Protein AF-A0A1V0FYH6-F1 (afdb_monomer)

Nearest PDB structures (foldseek):
  7p59-assembly1_A  TM=7.234E-01  e=1.858E-07  Trypanosoma brucei brucei
  7p5a-assembly1_A  TM=7.349E-01  e=3.065E-07  Trypanosoma brucei brucei
  6elc-assembly1_A  TM=7.192E-01  e=2.704E-07  Trypanosoma brucei brucei
  7p5b-assembly1_A  TM=7.238E-01  e=3.936E-07  Trypanosoma brucei brucei
  8onh-assembly2_F  TM=7.196E-01  e=1.376E-06  Trypanosoma brucei brucei

Structure (mmCIF, N/CA/C/O backbone):
data_AF-A0A1V0FYH6-F1
#
_entry.id   AF-A0A1V0FYH6-F1
#
loop_
_atom_site.group_PDB
_atom_site.id
_atom_site.type_symbol
_atom_site.label_atom_id
_atom_site.label_alt_id
_atom_site.label_comp_id
_atom_site.label_asym_id
_atom_site.label_entity_id
_atom_site.label_seq_id
_atom_site.pdbx_PDB_ins_code
_atom_site.Cartn_x
_atom_site.Cartn_y
_atom_site.Cartn_z
_atom_site.occupan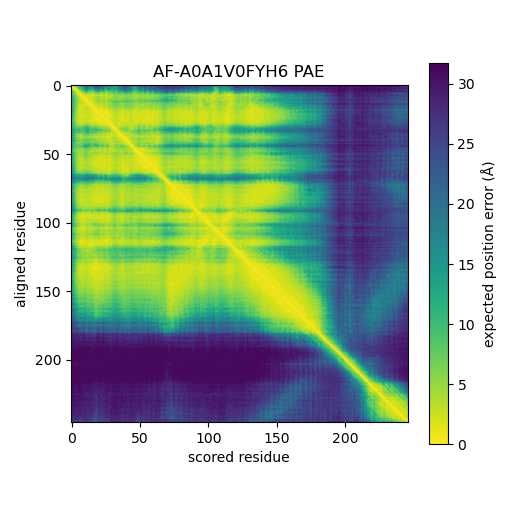cy
_atom_site.B_iso_or_equiv
_atom_site.auth_seq_id
_atom_site.auth_comp_id
_atom_site.auth_asym_id
_atom_site.auth_atom_id
_atom_site.pdbx_PDB_model_num
ATOM 1 N N . MET A 1 1 ? 25.609 11.801 -20.479 1.00 29.14 1 MET A N 1
ATOM 2 C CA . MET A 1 1 ? 25.513 10.525 -19.732 1.00 29.14 1 MET A CA 1
ATOM 3 C C . MET A 1 1 ? 24.061 10.330 -19.326 1.00 29.14 1 MET A C 1
ATOM 5 O O . MET A 1 1 ? 23.605 11.019 -18.421 1.00 29.14 1 MET A O 1
ATOM 9 N N . HIS A 1 2 ? 23.337 9.467 -20.036 1.00 33.12 2 HIS A N 1
ATOM 10 C CA . HIS A 1 2 ? 21.906 9.231 -19.835 1.00 33.12 2 HIS A CA 1
ATOM 11 C C . HIS A 1 2 ? 21.673 8.558 -18.478 1.00 33.12 2 HIS A C 1
ATOM 13 O O . HIS A 1 2 ? 22.169 7.458 -18.219 1.00 33.12 2 HIS A O 1
ATOM 19 N N . ARG A 1 3 ? 20.973 9.238 -17.565 1.00 45.38 3 ARG A N 1
ATOM 20 C CA . ARG A 1 3 ? 20.589 8.667 -16.269 1.00 45.38 3 ARG A CA 1
ATOM 21 C C . ARG A 1 3 ? 19.287 7.893 -16.441 1.00 45.38 3 ARG A C 1
ATOM 23 O O . ARG A 1 3 ? 18.246 8.307 -15.960 1.00 45.38 3 ARG A O 1
ATOM 30 N N . HIS A 1 4 ? 19.371 6.737 -17.093 1.00 52.59 4 HIS A N 1
ATOM 31 C CA . HIS A 1 4 ? 18.310 5.730 -17.046 1.00 52.59 4 HIS A CA 1
ATOM 32 C C . HIS A 1 4 ? 17.917 5.479 -15.587 1.00 52.59 4 HIS A C 1
ATOM 34 O O . HIS A 1 4 ? 18.807 5.401 -14.727 1.00 52.59 4 HIS A O 1
ATOM 40 N N . ARG A 1 5 ? 16.616 5.373 -15.283 1.00 67.00 5 ARG A N 1
ATOM 41 C CA . ARG A 1 5 ? 16.138 5.182 -13.904 1.00 67.00 5 ARG A CA 1
ATOM 42 C C . ARG A 1 5 ? 16.600 3.840 -13.354 1.00 67.00 5 ARG A C 1
ATOM 44 O O . ARG A 1 5 ? 15.919 2.819 -13.434 1.00 67.00 5 ARG A O 1
ATOM 51 N N . LYS A 1 6 ? 17.794 3.841 -12.763 1.00 68.69 6 LYS A N 1
ATOM 52 C CA . LYS A 1 6 ? 18.375 2.664 -12.126 1.00 68.69 6 LYS A CA 1
ATOM 53 C C . LYS A 1 6 ? 17.463 2.225 -10.984 1.00 68.69 6 LYS A C 1
ATOM 55 O O . LYS A 1 6 ? 17.295 2.944 -10.004 1.00 68.69 6 LYS A O 1
ATOM 60 N N . GLY A 1 7 ? 16.926 1.013 -11.097 1.00 78.94 7 GLY A N 1
ATOM 61 C CA . GLY A 1 7 ? 16.102 0.388 -10.061 1.00 78.94 7 GLY A CA 1
ATOM 62 C C . GLY A 1 7 ? 14.645 0.140 -10.442 1.00 78.94 7 GLY A C 1
ATOM 63 O O . GLY A 1 7 ? 13.952 -0.478 -9.642 1.00 78.94 7 GLY A O 1
ATOM 64 N N . CYS A 1 8 ? 14.192 0.543 -11.633 1.00 85.94 8 CYS A N 1
ATOM 65 C CA . CYS A 1 8 ? 12.875 0.161 -12.162 1.00 85.94 8 CYS A CA 1
ATOM 66 C C . CYS A 1 8 ? 12.821 -1.305 -12.652 1.00 85.94 8 CYS A C 1
ATOM 68 O O . CYS A 1 8 ? 11.738 -1.833 -12.874 1.00 85.94 8 CYS A O 1
ATOM 70 N N . GLY A 1 9 ? 13.969 -1.981 -12.759 1.00 85.25 9 GLY A N 1
ATOM 71 C CA . GLY A 1 9 ? 14.082 -3.377 -13.189 1.00 85.25 9 GLY A CA 1
ATOM 72 C C . GLY A 1 9 ? 14.478 -3.510 -14.663 1.00 85.25 9 GLY A C 1
ATOM 73 O O . GLY A 1 9 ? 14.118 -2.694 -15.510 1.00 85.25 9 GLY A O 1
ATOM 74 N N . ALA A 1 10 ? 15.269 -4.533 -14.960 1.00 83.75 10 ALA A N 1
ATOM 75 C CA . ALA A 1 10 ? 15.794 -4.856 -16.288 1.00 83.75 10 ALA A CA 1
ATOM 76 C C . ALA A 1 10 ? 15.956 -6.379 -16.391 1.00 83.75 10 ALA A C 1
ATOM 78 O O . ALA A 1 10 ? 15.955 -7.027 -15.347 1.00 83.75 10 ALA A O 1
ATOM 79 N N . PRO A 1 11 ? 16.098 -6.985 -17.582 1.00 80.25 11 PRO A N 1
ATOM 80 C CA . PRO A 1 11 ? 16.191 -8.439 -17.717 1.00 80.25 11 PRO A CA 1
ATOM 81 C C . PRO A 1 11 ? 17.166 -9.055 -16.707 1.00 80.25 11 PRO A C 1
ATOM 83 O O . PRO A 1 11 ? 18.286 -8.569 -16.542 1.00 80.25 11 PRO A O 1
ATOM 86 N N . ASN A 1 12 ? 16.724 -10.104 -16.008 1.00 81.38 12 ASN A N 1
ATOM 87 C CA . ASN A 1 12 ? 17.464 -10.784 -14.934 1.00 81.38 12 ASN A CA 1
ATOM 88 C C . ASN A 1 12 ? 17.763 -9.942 -13.674 1.00 81.38 12 ASN A C 1
ATOM 90 O O . ASN A 1 12 ? 18.499 -10.393 -12.801 1.00 81.38 12 ASN A O 1
ATOM 94 N N . THR A 1 13 ? 17.220 -8.728 -13.562 1.00 84.31 13 THR A N 1
ATOM 95 C CA . THR A 1 13 ? 17.428 -7.819 -12.429 1.00 84.31 13 THR A CA 1
ATOM 96 C C . THR A 1 13 ? 16.097 -7.261 -11.938 1.00 84.31 13 THR A C 1
ATOM 98 O O . THR A 1 13 ? 15.453 -6.455 -12.615 1.00 84.31 13 THR A O 1
ATOM 101 N N . ASP A 1 14 ? 15.719 -7.632 -10.719 1.00 84.56 14 ASP A N 1
ATOM 102 C CA . ASP A 1 14 ? 14.520 -7.108 -10.073 1.00 84.56 14 ASP A CA 1
ATOM 103 C C . ASP A 1 14 ? 14.570 -5.593 -9.875 1.00 84.56 14 ASP A C 1
ATOM 105 O O . ASP A 1 14 ? 15.615 -4.987 -9.601 1.00 84.56 14 ASP A O 1
ATOM 109 N N . ALA A 1 15 ? 13.396 -4.974 -9.934 1.00 87.56 15 ALA A N 1
ATOM 110 C CA . ALA A 1 15 ? 13.222 -3.626 -9.450 1.00 87.56 15 ALA A CA 1
ATOM 111 C C . ALA A 1 15 ? 13.565 -3.521 -7.959 1.00 87.56 15 ALA A C 1
ATOM 113 O O . ALA A 1 15 ? 13.222 -4.367 -7.134 1.00 87.56 15 ALA A O 1
ATOM 114 N N . LYS A 1 16 ? 14.125 -2.374 -7.575 1.00 87.12 16 LYS A N 1
ATOM 115 C CA . LYS A 1 16 ? 14.389 -2.004 -6.175 1.00 87.12 16 LYS A CA 1
ATOM 116 C C . LYS A 1 16 ? 13.125 -1.555 -5.426 1.00 87.12 16 LYS A C 1
ATOM 118 O O . LYS A 1 16 ? 13.212 -1.055 -4.302 1.00 87.12 16 LYS A O 1
ATOM 123 N N . ALA A 1 17 ? 11.955 -1.701 -6.046 1.00 89.69 17 ALA A N 1
ATOM 124 C CA . ALA A 1 17 ? 10.650 -1.344 -5.511 1.00 89.69 17 ALA A CA 1
ATOM 125 C C . ALA A 1 17 ? 10.206 -2.336 -4.420 1.00 89.69 17 ALA A C 1
ATOM 127 O O . ALA A 1 17 ? 9.317 -3.156 -4.629 1.00 89.69 17 ALA A O 1
ATOM 128 N N . ASN A 1 18 ? 10.830 -2.277 -3.243 1.00 91.00 18 ASN A N 1
ATOM 129 C CA . ASN A 1 18 ? 10.446 -3.082 -2.078 1.00 91.00 18 ASN A CA 1
ATOM 130 C C . ASN A 1 18 ? 9.529 -2.341 -1.088 1.00 91.00 18 ASN A C 1
ATOM 132 O O . ASN A 1 18 ? 9.041 -2.940 -0.142 1.00 91.00 18 ASN A O 1
ATOM 136 N N . LYS A 1 19 ? 9.284 -1.049 -1.309 1.00 92.06 19 LYS A N 1
ATOM 137 C CA . LYS A 1 19 ? 8.368 -0.206 -0.530 1.00 92.06 19 LYS A CA 1
ATOM 138 C C . LYS A 1 19 ? 7.398 0.472 -1.487 1.00 92.06 19 LYS A C 1
ATOM 140 O O . LYS A 1 19 ? 7.814 0.833 -2.592 1.00 92.06 19 LYS A O 1
ATOM 145 N N . ILE A 1 20 ? 6.160 0.718 -1.056 1.00 92.38 20 ILE A N 1
ATOM 146 C CA . ILE A 1 20 ? 5.154 1.373 -1.909 1.00 92.38 20 ILE A CA 1
ATOM 147 C C . ILE A 1 20 ? 5.618 2.764 -2.359 1.00 92.38 20 ILE A C 1
ATOM 149 O O . ILE A 1 20 ? 5.454 3.132 -3.517 1.00 92.38 20 ILE A O 1
ATOM 153 N N . ALA A 1 21 ? 6.335 3.494 -1.499 1.00 91.69 21 ALA A N 1
ATOM 154 C CA . ALA A 1 21 ? 6.887 4.792 -1.869 1.00 91.69 21 ALA A CA 1
ATOM 155 C C . ALA A 1 21 ? 7.917 4.688 -3.014 1.00 91.69 21 ALA A C 1
ATOM 157 O O . ALA A 1 21 ? 7.940 5.503 -3.932 1.00 91.69 21 ALA A O 1
ATOM 158 N N . LYS A 1 22 ? 8.754 3.644 -3.012 1.00 90.75 22 LYS A N 1
ATOM 159 C CA . LYS A 1 22 ? 9.697 3.411 -4.115 1.00 90.75 22 LYS A CA 1
ATOM 160 C C . LYS A 1 22 ? 8.962 3.024 -5.395 1.00 90.75 22 LYS A C 1
ATOM 162 O O . LYS A 1 22 ? 9.348 3.497 -6.454 1.00 90.75 22 LYS A O 1
ATOM 167 N N . LEU A 1 23 ? 7.907 2.210 -5.296 1.00 91.94 23 LEU A N 1
ATOM 168 C CA . LEU A 1 23 ? 7.050 1.863 -6.433 1.00 91.94 23 LEU A CA 1
ATOM 169 C C . LEU A 1 23 ? 6.478 3.125 -7.094 1.00 91.94 23 LEU A C 1
ATOM 171 O O . LEU A 1 23 ? 6.652 3.313 -8.294 1.00 91.94 23 LEU A O 1
ATOM 175 N N . ILE A 1 24 ? 5.886 4.020 -6.296 1.00 91.38 24 ILE A N 1
ATOM 176 C CA . ILE A 1 24 ? 5.333 5.294 -6.772 1.00 91.38 24 ILE A CA 1
ATOM 177 C C . ILE A 1 24 ? 6.427 6.143 -7.427 1.00 91.38 24 ILE A C 1
ATOM 179 O O . ILE A 1 24 ? 6.237 6.598 -8.546 1.00 91.38 24 ILE A O 1
ATOM 183 N N . LEU A 1 25 ? 7.595 6.323 -6.798 1.00 90.31 25 LEU A N 1
ATOM 184 C CA . LEU A 1 25 ? 8.686 7.109 -7.399 1.00 90.31 25 LEU A CA 1
ATOM 185 C C . LEU A 1 25 ? 9.140 6.551 -8.750 1.00 90.31 25 LEU A C 1
ATOM 187 O O . LEU A 1 25 ? 9.381 7.316 -9.680 1.00 90.31 25 LEU A O 1
ATOM 191 N N . LEU A 1 26 ? 9.272 5.231 -8.858 1.00 88.44 26 LEU A N 1
ATOM 192 C CA . LEU A 1 26 ? 9.764 4.586 -10.072 1.00 88.44 26 LEU A CA 1
ATOM 193 C C . LEU A 1 26 ? 8.764 4.716 -11.230 1.00 88.44 26 LEU A C 1
ATOM 195 O O . LEU A 1 26 ? 9.195 4.946 -12.360 1.00 88.44 26 LEU A O 1
ATOM 199 N N . LEU A 1 27 ? 7.461 4.671 -10.938 1.00 88.56 27 LEU A N 1
ATOM 200 C CA . LEU A 1 27 ? 6.393 4.888 -11.918 1.00 88.56 27 LEU A CA 1
ATOM 201 C C . LEU A 1 27 ? 6.170 6.369 -12.253 1.00 88.56 27 LEU A C 1
ATOM 203 O O . LEU A 1 27 ? 5.922 6.702 -13.407 1.00 88.56 27 LEU A O 1
ATOM 207 N N . CYS A 1 28 ? 6.261 7.252 -11.258 1.00 88.25 28 CYS A N 1
ATOM 208 C CA . CYS A 1 28 ? 5.722 8.610 -11.343 1.00 88.25 28 CYS A CA 1
ATOM 209 C C . CYS A 1 28 ? 6.749 9.726 -11.441 1.00 88.25 28 CYS A C 1
ATOM 211 O O . CYS A 1 28 ? 6.370 10.829 -11.827 1.00 88.25 28 CYS A O 1
ATOM 213 N N . ALA A 1 29 ? 8.017 9.510 -11.075 1.00 85.19 29 ALA A N 1
ATOM 214 C CA . ALA A 1 29 ? 9.032 10.524 -11.358 1.00 85.19 29 ALA A CA 1
ATOM 215 C C . ALA A 1 29 ? 9.068 10.802 -12.872 1.00 85.19 29 ALA A C 1
ATOM 217 O O . ALA A 1 29 ? 8.553 10.002 -13.652 1.00 85.19 29 ALA A O 1
ATOM 218 N N . TYR A 1 30 ? 9.654 11.917 -13.298 1.00 82.12 30 TYR A N 1
ATOM 219 C CA . TYR A 1 30 ? 9.995 12.171 -14.698 1.00 82.12 30 TYR A CA 1
ATOM 220 C C . TYR A 1 30 ? 11.109 13.209 -14.793 1.00 82.12 30 TYR A C 1
ATOM 222 O O . TYR A 1 30 ? 11.270 14.031 -13.895 1.00 82.12 30 TYR A O 1
ATOM 230 N N . ASP A 1 31 ? 11.883 13.134 -15.861 1.00 77.81 31 ASP A N 1
ATOM 231 C CA . ASP A 1 31 ? 12.970 14.037 -16.229 1.00 77.81 31 ASP A CA 1
ATOM 232 C C . ASP A 1 31 ? 12.778 14.515 -17.677 1.00 77.81 31 ASP A C 1
ATOM 234 O O . ASP A 1 31 ? 11.790 14.169 -18.322 1.00 77.81 31 ASP A O 1
ATOM 238 N N . SER A 1 32 ? 13.717 15.302 -18.201 1.00 72.50 32 SER A N 1
ATOM 239 C CA . SER A 1 32 ? 13.682 15.838 -19.566 1.00 72.50 32 SER A CA 1
ATOM 240 C C . SER A 1 32 ? 13.551 14.786 -20.675 1.00 72.50 32 SER A C 1
ATOM 242 O O . SER A 1 32 ? 13.245 15.143 -21.808 1.00 72.50 32 SER A O 1
ATOM 244 N N . GLU A 1 33 ? 13.821 13.511 -20.383 1.00 68.50 33 GLU A N 1
ATOM 245 C CA . GLU A 1 33 ? 13.774 12.404 -21.346 1.00 68.50 33 GLU A CA 1
ATOM 246 C C . GLU A 1 33 ? 12.557 11.479 -21.123 1.00 68.50 33 GLU A C 1
ATOM 248 O O . GLU A 1 33 ? 12.434 10.456 -21.798 1.00 68.50 33 GLU A O 1
ATOM 253 N N . SER A 1 34 ? 11.653 11.808 -20.189 1.00 72.00 34 SER A N 1
ATOM 254 C CA . SER A 1 34 ? 10.489 10.979 -19.846 1.00 72.00 34 SER A CA 1
ATOM 255 C C . SER A 1 34 ? 9.189 11.778 -19.688 1.00 72.00 34 SER A C 1
ATOM 257 O O . SER A 1 34 ? 9.194 12.979 -19.427 1.00 72.00 34 SER A O 1
ATOM 259 N N . GLN A 1 35 ? 8.041 11.113 -19.865 1.00 74.38 35 GLN A N 1
ATOM 260 C CA . GLN A 1 35 ? 6.727 11.763 -19.776 1.00 74.38 35 GLN A CA 1
ATOM 261 C C . GLN A 1 35 ? 6.163 11.790 -18.346 1.00 74.38 35 GLN A C 1
ATOM 263 O O . GLN A 1 35 ? 6.489 10.962 -17.491 1.00 74.38 35 GLN A O 1
ATOM 268 N N . ARG A 1 36 ? 5.252 12.742 -18.106 1.00 80.75 36 ARG A N 1
ATOM 269 C CA . ARG A 1 36 ? 4.479 12.889 -16.863 1.00 80.75 36 ARG A CA 1
ATOM 270 C C . ARG A 1 36 ? 3.308 11.905 -16.841 1.00 80.75 36 ARG A C 1
ATOM 272 O O . ARG A 1 36 ? 2.206 12.243 -17.259 1.00 80.75 36 ARG A O 1
ATOM 279 N N . PHE A 1 37 ? 3.549 10.680 -16.380 1.00 79.75 37 PHE A N 1
ATOM 280 C CA . PHE A 1 37 ? 2.522 9.628 -16.399 1.00 79.75 37 PHE A CA 1
ATOM 281 C C . PHE A 1 37 ? 1.522 9.688 -15.243 1.00 79.75 37 PHE A C 1
ATOM 283 O O . PHE A 1 37 ? 0.414 9.179 -15.392 1.00 79.75 37 PHE A O 1
ATOM 290 N N . CYS A 1 38 ? 1.900 10.252 -14.093 1.00 85.94 38 CYS A N 1
ATOM 291 C CA . CYS A 1 38 ? 1.046 10.199 -12.905 1.00 85.94 38 CYS A CA 1
ATOM 292 C C . CYS A 1 38 ? 0.233 11.471 -12.689 1.00 85.94 38 CYS A C 1
ATOM 294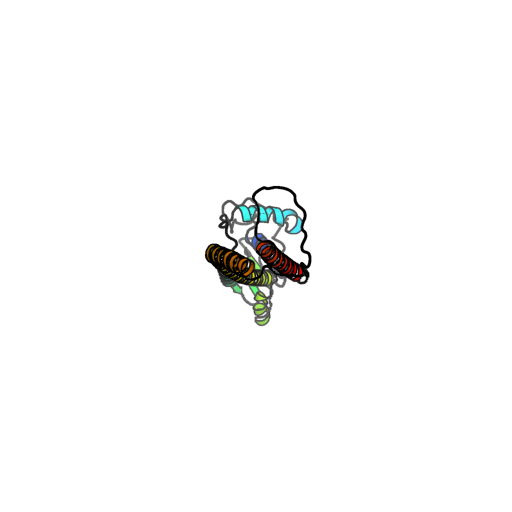 O O . CYS A 1 38 ? -0.902 11.369 -12.242 1.00 85.94 38 CYS A O 1
ATOM 296 N N . GLU A 1 39 ? 0.787 12.647 -12.996 1.00 87.50 39 GLU A N 1
ATOM 297 C CA . GLU A 1 39 ? 0.049 13.906 -12.923 1.00 87.50 39 GLU A CA 1
ATOM 298 C C . GLU A 1 39 ? 0.648 14.960 -13.876 1.00 87.50 39 GLU A C 1
ATOM 300 O O . GLU A 1 39 ? 1.853 15.210 -13.913 1.00 87.50 39 GLU A O 1
ATOM 305 N N . SER A 1 40 ? -0.205 15.619 -14.656 1.00 85.69 40 SER A N 1
ATOM 306 C CA . SER A 1 40 ? 0.195 16.597 -15.676 1.00 85.69 40 SER A CA 1
ATOM 307 C C . SER A 1 40 ? 0.972 17.806 -15.126 1.00 85.69 40 SER A C 1
ATOM 309 O O . SER A 1 40 ? 1.848 18.349 -15.804 1.00 85.69 40 SER A O 1
ATOM 311 N N . SER A 1 41 ? 0.690 18.204 -13.884 1.00 85.12 41 SER A N 1
ATOM 312 C CA . SER A 1 41 ? 1.287 19.343 -13.173 1.00 85.12 41 SER A CA 1
ATOM 313 C C . SER A 1 41 ? 2.589 19.018 -12.426 1.00 85.12 41 SER A C 1
ATOM 315 O O . SER A 1 41 ? 3.183 19.901 -11.804 1.00 85.12 41 SER A O 1
ATOM 317 N N . GLN A 1 42 ? 3.088 17.778 -12.514 1.00 84.88 42 GLN A N 1
ATOM 318 C CA . GLN A 1 42 ? 4.356 17.385 -11.894 1.00 84.88 42 GLN A CA 1
ATOM 319 C C . GLN A 1 42 ? 5.527 18.248 -12.391 1.00 84.88 42 GLN A C 1
ATOM 321 O O . GLN A 1 42 ? 5.633 18.572 -13.575 1.00 84.88 42 GLN A O 1
ATOM 326 N N . THR A 1 43 ? 6.478 18.547 -11.507 1.00 81.25 43 THR A N 1
ATOM 327 C CA . THR A 1 43 ? 7.722 19.255 -11.852 1.00 81.25 43 THR A CA 1
ATOM 328 C C . THR A 1 43 ? 8.860 18.291 -12.182 1.00 81.25 43 THR A C 1
ATOM 330 O O . THR A 1 43 ? 8.982 17.217 -11.585 1.00 81.25 43 THR A O 1
ATOM 333 N N . GLU A 1 44 ? 9.689 18.672 -13.156 1.00 77.50 44 GLU A N 1
ATOM 334 C CA . GLU A 1 44 ? 10.751 17.814 -13.680 1.00 77.50 44 GLU A CA 1
ATOM 335 C C . GLU A 1 44 ? 11.763 17.504 -12.581 1.00 77.50 44 GLU A C 1
ATOM 337 O O . GLU A 1 44 ? 12.166 18.370 -11.803 1.00 77.50 44 GLU A O 1
ATOM 342 N N . SER A 1 45 ? 12.147 16.237 -12.490 1.00 71.81 45 SER A N 1
ATOM 343 C CA . SER A 1 45 ? 12.867 15.695 -11.358 1.00 71.81 45 SER A CA 1
ATOM 344 C C . SER A 1 45 ? 13.805 14.568 -11.777 1.00 71.81 45 SER A C 1
ATOM 346 O O . SER A 1 45 ? 13.399 13.435 -12.015 1.00 71.81 45 SER A O 1
ATOM 348 N N . ASN A 1 46 ? 15.110 14.843 -11.737 1.00 77.81 46 ASN A N 1
ATOM 349 C CA . ASN A 1 46 ? 16.127 13.797 -11.827 1.00 77.81 46 ASN A CA 1
ATOM 350 C C . ASN A 1 46 ? 16.025 12.877 -10.590 1.00 77.81 46 ASN A C 1
ATOM 352 O O . ASN A 1 46 ? 16.512 13.236 -9.512 1.00 77.81 46 ASN A O 1
ATOM 356 N N . LEU A 1 47 ? 15.401 11.701 -10.721 1.00 80.38 47 LEU A N 1
ATOM 357 C CA . LEU A 1 47 ? 15.240 10.758 -9.610 1.00 80.38 47 LEU A CA 1
ATOM 358 C C . LEU A 1 47 ? 16.597 10.193 -9.166 1.00 80.38 47 LEU A C 1
ATOM 360 O O . LEU A 1 47 ? 17.264 9.458 -9.892 1.00 80.38 47 LEU A O 1
ATOM 364 N N . LYS A 1 48 ? 16.971 10.484 -7.920 1.00 83.19 48 LYS A N 1
ATOM 365 C CA . LYS A 1 48 ? 18.060 9.840 -7.182 1.00 83.19 48 LYS A CA 1
ATOM 366 C C . LYS A 1 48 ? 17.481 9.296 -5.886 1.00 83.19 48 LYS A C 1
ATOM 368 O O . LYS A 1 48 ? 17.362 10.029 -4.904 1.00 83.19 48 LYS A O 1
ATOM 373 N N . LEU A 1 49 ? 17.115 8.015 -5.898 1.00 79.81 49 LEU A N 1
ATOM 374 C CA . LEU A 1 49 ? 16.334 7.391 -4.828 1.00 79.81 49 LEU A CA 1
ATOM 375 C C . LEU A 1 49 ? 16.897 7.676 -3.425 1.00 79.81 49 LEU A C 1
ATOM 377 O O . LEU A 1 49 ? 16.135 8.035 -2.533 1.00 79.81 49 LEU A O 1
ATOM 381 N N . ASP A 1 50 ? 18.222 7.611 -3.278 1.00 81.38 50 ASP A N 1
ATOM 382 C CA . ASP A 1 50 ? 18.919 7.780 -1.998 1.00 81.38 50 ASP A CA 1
ATOM 383 C C . ASP A 1 50 ? 19.160 9.250 -1.605 1.00 81.38 50 ASP A C 1
ATOM 385 O O . ASP A 1 50 ? 19.445 9.539 -0.449 1.00 81.38 50 ASP A O 1
ATOM 389 N N . THR A 1 51 ? 19.065 10.197 -2.546 1.00 86.44 51 THR A N 1
ATOM 390 C CA . THR A 1 51 ? 19.418 11.612 -2.305 1.00 86.44 51 THR A CA 1
ATOM 391 C C . THR A 1 51 ? 18.201 12.529 -2.256 1.00 86.44 51 THR A C 1
ATOM 393 O O . THR A 1 51 ? 18.125 13.402 -1.399 1.00 86.44 51 THR A O 1
ATOM 396 N N . ASN A 1 52 ? 17.255 12.380 -3.188 1.00 87.00 52 ASN A N 1
ATOM 397 C CA . ASN A 1 52 ? 16.092 13.267 -3.299 1.00 87.00 52 ASN A CA 1
ATOM 398 C C . ASN A 1 52 ? 14.746 12.530 -3.310 1.00 87.00 52 ASN A C 1
ATOM 400 O O . ASN A 1 52 ? 13.713 13.190 -3.411 1.00 87.00 52 ASN A O 1
ATOM 404 N N . GLY A 1 53 ? 14.734 11.200 -3.152 1.00 86.25 53 GLY A N 1
ATOM 405 C CA . GLY A 1 53 ? 13.513 10.389 -3.189 1.00 86.25 53 GLY A CA 1
ATOM 406 C C . GLY A 1 53 ? 12.421 10.878 -2.232 1.00 86.25 53 GLY A C 1
ATOM 407 O O . GLY A 1 53 ? 11.274 11.000 -2.644 1.00 86.25 53 GLY A O 1
ATOM 408 N N . HIS A 1 54 ? 12.775 11.256 -0.998 1.00 89.75 54 HIS A N 1
ATOM 409 C CA . HIS A 1 54 ? 11.840 11.853 -0.032 1.00 89.75 54 HIS A CA 1
ATOM 410 C C . HIS A 1 54 ? 11.167 13.120 -0.579 1.00 89.75 54 HIS A C 1
ATOM 412 O O . HIS A 1 54 ? 9.949 13.250 -0.524 1.00 89.75 54 HIS A O 1
ATOM 418 N N . LYS A 1 55 ? 11.958 14.074 -1.094 1.00 89.31 55 LYS A N 1
ATOM 419 C CA . LYS A 1 55 ? 11.439 15.372 -1.553 1.00 89.31 55 LYS A CA 1
ATOM 420 C C . LYS A 1 55 ? 10.516 15.182 -2.753 1.00 89.31 55 LYS A C 1
ATOM 422 O O . LYS A 1 55 ? 9.465 15.806 -2.828 1.00 89.31 55 LYS A O 1
ATOM 427 N N . LEU A 1 56 ? 10.906 14.290 -3.661 1.00 88.75 56 LEU A N 1
ATOM 428 C CA . LEU A 1 56 ? 10.078 13.916 -4.799 1.00 88.75 56 LEU A CA 1
ATOM 429 C C . LEU A 1 56 ? 8.791 13.241 -4.348 1.00 88.75 56 LEU A C 1
ATOM 431 O O . LEU A 1 56 ? 7.729 13.607 -4.830 1.00 88.75 56 LEU A O 1
ATOM 435 N N . MET A 1 57 ? 8.864 12.327 -3.382 1.00 90.69 57 MET A N 1
ATOM 436 C CA . MET A 1 57 ? 7.679 11.680 -2.834 1.00 90.69 57 MET A CA 1
ATOM 437 C C . MET A 1 57 ? 6.723 12.699 -2.209 1.00 90.69 57 MET A C 1
ATOM 439 O O . MET A 1 57 ? 5.547 12.692 -2.539 1.00 90.69 57 MET A O 1
ATOM 443 N N . ALA A 1 58 ? 7.220 13.617 -1.377 1.00 90.94 58 ALA A N 1
ATOM 444 C CA . ALA A 1 58 ? 6.394 14.664 -0.777 1.00 90.94 58 ALA A CA 1
ATOM 445 C C . ALA A 1 58 ? 5.697 15.530 -1.841 1.00 90.94 58 ALA A C 1
ATOM 447 O O . ALA A 1 58 ? 4.497 15.769 -1.753 1.00 90.94 58 ALA A O 1
ATOM 448 N N . ASN A 1 59 ? 6.423 15.934 -2.889 1.00 88.88 59 ASN A N 1
ATOM 449 C CA . ASN A 1 59 ? 5.837 16.676 -4.006 1.00 88.88 59 ASN A CA 1
ATOM 450 C C . ASN A 1 59 ? 4.755 15.869 -4.731 1.00 88.88 59 ASN A C 1
ATOM 452 O O . ASN A 1 59 ? 3.715 16.423 -5.055 1.00 88.88 59 ASN A O 1
ATOM 456 N N . LEU A 1 60 ? 4.984 14.576 -4.976 1.00 89.31 60 LEU A N 1
ATOM 457 C CA . LEU A 1 60 ? 4.001 13.699 -5.615 1.00 89.31 60 LEU A CA 1
ATOM 458 C C . LEU A 1 60 ? 2.742 13.532 -4.764 1.00 89.31 60 LEU A C 1
ATOM 460 O O . LEU A 1 60 ? 1.641 13.610 -5.294 1.00 89.31 60 LEU A O 1
ATOM 464 N N . LEU A 1 61 ? 2.899 13.334 -3.455 1.00 89.38 61 LEU A N 1
ATOM 465 C CA . LEU A 1 61 ? 1.772 13.187 -2.536 1.00 89.38 61 LEU A CA 1
ATOM 466 C C . LEU A 1 61 ? 0.943 14.471 -2.435 1.00 89.38 61 LEU A C 1
ATOM 468 O O . LEU A 1 61 ? -0.275 14.386 -2.347 1.00 89.38 61 LEU A O 1
ATOM 472 N N . ASN A 1 62 ? 1.571 15.647 -2.528 1.00 89.12 62 ASN A N 1
ATOM 473 C CA . ASN A 1 62 ? 0.862 16.932 -2.563 1.00 89.12 62 ASN A CA 1
ATOM 474 C C . ASN A 1 62 ? 0.026 17.139 -3.836 1.00 89.12 62 ASN A C 1
ATOM 476 O O . ASN A 1 62 ? -0.823 18.025 -3.866 1.00 89.12 62 ASN A O 1
ATOM 480 N N . LEU A 1 63 ? 0.289 16.363 -4.889 1.00 90.19 63 LEU A N 1
ATOM 481 C CA . LEU A 1 63 ? -0.490 16.381 -6.125 1.00 90.19 63 LEU A CA 1
ATOM 482 C C . LEU A 1 63 ? -1.636 15.365 -6.106 1.00 90.19 63 LEU A C 1
ATOM 484 O O . LEU A 1 63 ? -2.518 15.419 -6.961 1.00 90.19 63 LEU A O 1
ATOM 488 N N . CYS A 1 64 ? -1.633 14.423 -5.159 1.00 87.69 64 CYS A N 1
ATOM 489 C CA . CYS A 1 64 ? -2.772 13.543 -4.970 1.00 87.69 64 CYS A CA 1
ATOM 490 C C . CYS A 1 64 ? -3.972 14.356 -4.462 1.00 87.69 64 CYS A C 1
ATOM 492 O O . CYS A 1 64 ? -3.785 15.297 -3.686 1.00 87.69 64 CYS A O 1
ATOM 494 N N . PRO A 1 65 ? -5.209 13.983 -4.842 1.00 84.88 65 PRO A N 1
ATOM 495 C CA . PRO A 1 65 ? -6.398 14.528 -4.205 1.00 84.88 65 PRO A CA 1
ATOM 496 C C . PRO A 1 65 ? -6.268 14.408 -2.690 1.00 84.88 65 PRO A C 1
ATOM 498 O O . PRO A 1 65 ? -5.851 13.360 -2.185 1.00 84.88 65 PRO A O 1
ATOM 501 N N . GLN A 1 66 ? -6.590 15.489 -1.983 1.00 79.69 66 GLN A N 1
ATOM 502 C CA . GLN A 1 66 ? -6.485 15.502 -0.535 1.00 79.69 66 GLN A CA 1
ATOM 503 C C . GLN A 1 66 ? -7.388 14.395 0.023 1.00 79.69 66 GLN A C 1
ATOM 505 O O . GLN A 1 66 ? -8.564 14.345 -0.348 1.00 79.69 66 GLN A O 1
ATOM 510 N N . PRO A 1 67 ? -6.849 13.480 0.847 1.00 71.69 67 PRO A N 1
ATOM 511 C CA . PRO A 1 67 ? -7.668 12.437 1.431 1.00 71.69 67 PRO A CA 1
ATOM 512 C C . PRO A 1 67 ? -8.736 13.077 2.315 1.00 71.69 67 PRO A C 1
ATOM 514 O O . PRO A 1 67 ? -8.512 14.139 2.910 1.00 71.69 67 PRO A O 1
ATOM 517 N N . ASP A 1 68 ? -9.881 12.408 2.424 1.00 72.69 68 ASP A N 1
ATOM 518 C CA . ASP A 1 68 ? -10.847 12.735 3.462 1.00 72.69 68 ASP A CA 1
ATOM 519 C C . ASP A 1 68 ? -10.152 12.695 4.833 1.00 72.69 68 ASP A C 1
ATOM 521 O O . ASP A 1 68 ? -9.194 11.952 5.052 1.00 72.69 68 ASP A O 1
ATOM 525 N N . ILE A 1 69 ? -10.616 13.524 5.770 1.00 66.75 69 ILE A N 1
ATOM 526 C CA . ILE A 1 69 ? -9.992 13.662 7.101 1.00 66.75 69 ILE A CA 1
ATOM 527 C C . ILE A 1 69 ? -10.064 12.336 7.892 1.00 66.75 69 ILE A C 1
ATOM 529 O O . ILE A 1 69 ? -9.332 12.137 8.861 1.00 66.75 69 ILE A O 1
ATOM 533 N N . SER A 1 70 ? -10.936 11.412 7.484 1.00 76.44 70 SER A N 1
ATOM 534 C CA . SER A 1 70 ? -11.054 10.081 8.068 1.00 76.44 70 SER A CA 1
ATOM 535 C C . SER A 1 70 ? -9.879 9.179 7.696 1.00 76.44 70 SER A C 1
ATOM 537 O O . SER A 1 70 ? -9.499 9.070 6.531 1.00 76.44 70 SER A O 1
ATOM 539 N N . SER A 1 71 ? -9.361 8.454 8.689 1.00 79.12 71 SER A N 1
ATOM 540 C CA . SER A 1 71 ? -8.465 7.321 8.453 1.00 79.12 71 SER A CA 1
ATOM 541 C C . SER A 1 71 ? -9.090 6.342 7.451 1.00 79.12 71 SER A C 1
ATOM 543 O O . SER A 1 71 ? -10.300 6.107 7.527 1.00 79.12 71 SER A O 1
ATOM 545 N N . PRO A 1 72 ? -8.293 5.746 6.546 1.00 85.06 72 PRO A N 1
ATOM 546 C CA . PRO A 1 72 ? -8.810 4.776 5.594 1.00 85.06 72 PRO A CA 1
ATOM 547 C C . PRO A 1 72 ? -9.365 3.562 6.337 1.00 85.06 72 PRO A C 1
ATOM 549 O O . PRO A 1 72 ? -8.738 3.049 7.263 1.00 85.06 72 PRO A O 1
ATOM 552 N N . THR A 1 73 ? -10.522 3.086 5.904 1.00 89.50 73 THR A N 1
ATOM 553 C CA . THR A 1 73 ? -11.128 1.857 6.413 1.00 89.50 73 THR A CA 1
ATOM 554 C C . THR A 1 73 ? -10.377 0.622 5.920 1.00 89.50 73 THR A C 1
ATOM 556 O O . THR A 1 73 ? -9.715 0.635 4.874 1.00 89.50 73 THR A O 1
ATOM 559 N N . THR A 1 74 ? -10.541 -0.498 6.622 1.00 92.00 74 THR A N 1
ATOM 560 C CA . THR A 1 74 ? -10.047 -1.816 6.188 1.00 92.00 74 THR A CA 1
ATOM 561 C C . THR A 1 74 ? -10.483 -2.131 4.754 1.00 92.00 74 THR A C 1
ATOM 563 O O . THR A 1 74 ? -9.678 -2.553 3.917 1.00 92.00 74 THR A O 1
ATOM 566 N N . ALA A 1 75 ? -11.756 -1.868 4.442 1.00 89.50 75 ALA A N 1
ATOM 567 C CA . ALA A 1 75 ? -12.343 -2.115 3.129 1.00 89.50 75 ALA A CA 1
ATOM 568 C C . ALA A 1 75 ? -11.683 -1.277 2.023 1.00 89.50 75 ALA A C 1
ATOM 570 O O . ALA A 1 75 ? -11.410 -1.792 0.935 1.00 89.50 75 ALA A O 1
ATOM 571 N N . GLU A 1 76 ? -11.377 -0.008 2.297 1.00 91.06 76 GLU A N 1
ATOM 572 C CA . GLU A 1 76 ? -10.694 0.868 1.345 1.00 91.06 76 GLU A CA 1
ATOM 573 C C . GLU A 1 76 ? -9.267 0.401 1.066 1.00 91.06 76 GLU A C 1
ATOM 575 O O . GLU A 1 76 ? -8.885 0.299 -0.103 1.00 91.06 76 GLU A O 1
ATOM 580 N N . ILE A 1 77 ? -8.495 0.051 2.103 1.00 91.62 77 ILE A N 1
ATOM 581 C CA . ILE A 1 77 ? -7.123 -0.452 1.932 1.00 91.62 77 ILE A CA 1
ATOM 582 C C . ILE A 1 77 ? -7.133 -1.721 1.069 1.00 91.62 77 ILE A C 1
ATOM 584 O O . ILE A 1 77 ? -6.376 -1.818 0.097 1.00 91.62 77 ILE A O 1
ATOM 588 N N . HIS 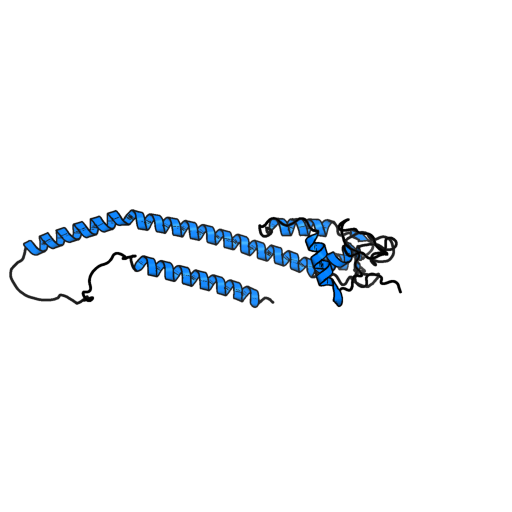A 1 78 ? -8.024 -2.673 1.368 1.00 92.00 78 HIS A N 1
ATOM 589 C CA . HIS A 1 78 ? -8.166 -3.898 0.579 1.00 92.00 78 HIS A CA 1
ATOM 590 C C . HIS A 1 78 ? -8.569 -3.619 -0.868 1.00 92.00 78 HIS A C 1
ATOM 592 O O . HIS A 1 78 ? -7.943 -4.147 -1.787 1.00 92.00 78 HIS A O 1
ATOM 598 N N . SER A 1 79 ? -9.578 -2.773 -1.082 1.00 92.69 79 SER A N 1
ATOM 599 C CA . SER A 1 79 ? -10.066 -2.424 -2.418 1.00 92.69 79 SER A CA 1
ATOM 600 C C . SER A 1 79 ? -8.965 -1.791 -3.274 1.00 92.69 79 SER A C 1
ATOM 602 O O . SER A 1 79 ? -8.728 -2.216 -4.407 1.00 92.69 79 SER A O 1
ATOM 604 N N . LYS A 1 80 ? -8.208 -0.837 -2.714 1.00 92.25 80 LYS A N 1
ATOM 605 C CA . LYS A 1 80 ? -7.087 -0.192 -3.414 1.00 92.25 80 LYS A CA 1
ATOM 606 C C . LYS A 1 80 ? -5.950 -1.169 -3.703 1.00 92.25 80 LYS A C 1
ATOM 608 O O . LYS A 1 80 ? -5.388 -1.120 -4.797 1.00 92.25 80 LYS A O 1
ATOM 613 N N . LEU A 1 81 ? -5.631 -2.077 -2.776 1.00 93.00 81 LEU A N 1
ATOM 614 C CA . LEU A 1 81 ? -4.622 -3.112 -3.013 1.00 93.00 81 LEU A CA 1
ATOM 615 C C . LEU A 1 81 ? -5.052 -4.065 -4.136 1.00 93.00 81 LEU A C 1
ATOM 617 O O . LEU A 1 81 ? -4.257 -4.338 -5.031 1.00 93.00 81 LEU A O 1
ATOM 621 N N . VAL A 1 82 ? -6.301 -4.535 -4.135 1.00 93.31 82 VAL A N 1
ATOM 622 C CA . VAL A 1 82 ? -6.838 -5.396 -5.203 1.00 93.31 82 VAL A CA 1
ATOM 623 C C . VAL A 1 82 ? -6.801 -4.678 -6.550 1.00 93.31 82 VAL A C 1
ATOM 625 O O . VAL A 1 82 ? -6.320 -5.248 -7.528 1.00 93.31 82 VAL A O 1
ATOM 628 N N . ALA A 1 83 ? -7.234 -3.416 -6.598 1.00 93.94 83 ALA A N 1
ATOM 629 C CA . ALA A 1 83 ? -7.186 -2.608 -7.812 1.00 93.94 83 ALA A CA 1
ATOM 630 C C . ALA A 1 83 ? -5.750 -2.439 -8.334 1.00 93.94 83 ALA A C 1
ATOM 632 O O . ALA A 1 83 ? -5.515 -2.561 -9.533 1.00 93.94 83 ALA A O 1
ATOM 633 N N . LEU A 1 84 ? -4.778 -2.214 -7.445 1.00 92.12 84 LEU A N 1
ATOM 634 C CA . LEU A 1 84 ? -3.367 -2.117 -7.814 1.00 92.12 84 LEU A CA 1
ATOM 635 C C . LEU A 1 84 ? -2.819 -3.449 -8.345 1.00 92.12 84 LEU A C 1
ATOM 637 O O . LEU A 1 84 ? -2.123 -3.469 -9.358 1.00 92.12 84 LEU A O 1
ATOM 641 N N . LEU A 1 85 ? -3.149 -4.567 -7.694 1.00 91.25 85 LEU A N 1
ATOM 642 C CA . LEU A 1 85 ? -2.732 -5.901 -8.131 1.00 91.25 85 LEU A CA 1
ATOM 643 C C . LEU A 1 85 ? -3.372 -6.301 -9.466 1.00 91.25 85 LEU A C 1
ATOM 645 O O . LEU A 1 85 ? -2.735 -6.993 -10.254 1.00 91.25 85 LEU A O 1
ATOM 649 N N . ALA A 1 86 ? -4.581 -5.826 -9.766 1.00 91.94 86 ALA A N 1
ATOM 650 C CA . ALA A 1 86 ? -5.234 -6.052 -11.055 1.00 91.94 86 ALA A CA 1
ATOM 651 C C . ALA A 1 86 ? -4.519 -5.355 -12.230 1.00 91.94 86 ALA A C 1
ATOM 653 O O . ALA A 1 86 ? -4.679 -5.769 -13.376 1.00 91.94 86 ALA A O 1
ATOM 654 N N . GLN A 1 87 ? -3.703 -4.327 -11.962 1.00 91.38 87 GLN A N 1
ATOM 655 C CA . GLN A 1 87 ? -2.889 -3.652 -12.984 1.00 91.38 87 GLN A CA 1
ATOM 656 C C . GLN A 1 87 ? -1.595 -4.403 -13.319 1.00 91.38 87 GLN A C 1
ATOM 658 O O . GLN A 1 87 ? -0.874 -4.026 -14.248 1.00 91.38 87 GLN A O 1
ATOM 663 N N . VAL A 1 88 ? -1.273 -5.448 -12.558 1.00 90.44 88 VAL A N 1
ATOM 664 C CA . VAL A 1 88 ? -0.070 -6.248 -12.757 1.00 90.44 88 VAL A CA 1
ATOM 665 C C . VAL A 1 88 ? -0.229 -7.097 -14.011 1.00 90.44 88 VAL A C 1
ATOM 667 O O . VAL A 1 88 ? -1.197 -7.836 -14.173 1.00 90.44 88 VAL A O 1
ATOM 670 N N . LYS A 1 89 ? 0.759 -7.021 -14.900 1.00 89.88 89 LYS A N 1
ATOM 671 C CA . LYS A 1 89 ? 0.806 -7.798 -16.139 1.00 89.88 89 LYS A CA 1
ATOM 672 C C . LYS A 1 89 ? 1.983 -8.753 -16.093 1.00 89.88 89 LYS A C 1
ATOM 674 O O . LYS A 1 89 ? 3.096 -8.359 -15.762 1.00 89.88 89 LYS A O 1
ATOM 679 N N . SER A 1 90 ? 1.764 -10.001 -16.483 1.00 86.75 90 SER A N 1
ATOM 680 C CA . SER A 1 90 ? 2.852 -10.930 -16.780 1.00 86.75 90 SER A CA 1
ATOM 681 C C . SER A 1 90 ? 3.149 -10.912 -18.275 1.00 86.75 90 SER A C 1
ATOM 683 O O . SER A 1 90 ? 2.229 -11.048 -19.084 1.00 86.75 90 SER A O 1
ATOM 685 N N . LYS A 1 91 ? 4.421 -10.814 -18.653 1.00 82.56 91 LYS A N 1
ATOM 686 C CA . LYS A 1 91 ? 4.878 -11.076 -20.024 1.00 82.56 91 LYS A CA 1
ATOM 687 C C . LYS A 1 91 ? 6.020 -12.074 -19.932 1.00 82.56 91 LYS A C 1
ATOM 689 O O . LYS A 1 91 ? 6.860 -11.944 -19.050 1.00 82.56 91 LYS A O 1
ATOM 694 N N . THR A 1 92 ? 5.981 -13.094 -20.792 1.00 82.75 92 THR A N 1
ATOM 695 C CA . THR A 1 92 ? 6.871 -14.266 -20.730 1.00 82.75 92 THR A CA 1
ATOM 696 C C . THR A 1 92 ? 6.933 -14.856 -19.315 1.00 82.75 92 THR A C 1
ATOM 698 O O . THR A 1 92 ? 5.978 -15.498 -18.874 1.00 82.75 92 THR A O 1
ATOM 701 N N . THR A 1 93 ? 8.029 -14.626 -18.603 1.00 81.00 93 THR A N 1
ATOM 702 C CA . THR A 1 93 ? 8.321 -15.153 -17.270 1.00 81.00 93 THR A CA 1
ATOM 703 C C . THR A 1 93 ? 8.429 -14.077 -16.202 1.00 81.00 93 THR A C 1
ATOM 705 O O . THR A 1 93 ? 8.606 -14.425 -15.043 1.00 81.00 93 THR A O 1
ATOM 708 N N . ASP A 1 94 ? 8.249 -12.806 -16.554 1.00 88.56 94 ASP A N 1
ATOM 709 C CA . ASP A 1 94 ? 8.450 -11.673 -15.652 1.00 88.56 94 ASP A CA 1
ATOM 710 C C . ASP A 1 94 ? 7.138 -10.940 -15.378 1.00 88.56 94 ASP A C 1
ATOM 712 O O . ASP A 1 94 ? 6.123 -11.142 -16.060 1.00 88.56 94 ASP A O 1
ATOM 716 N N . VAL A 1 95 ? 7.152 -10.122 -14.330 1.00 90.94 95 VAL A N 1
ATOM 717 C CA . VAL A 1 95 ? 5.980 -9.407 -13.832 1.00 90.94 95 VAL A CA 1
ATOM 718 C C . VAL A 1 95 ? 6.219 -7.906 -13.897 1.00 90.94 95 VAL A C 1
ATOM 720 O O . VAL A 1 95 ? 7.256 -7.414 -13.460 1.00 90.94 95 VAL A O 1
ATOM 723 N N . TYR A 1 96 ? 5.239 -7.181 -14.423 1.00 91.69 96 TYR A N 1
ATOM 724 C CA . TYR A 1 96 ? 5.322 -5.760 -14.717 1.00 91.69 96 TYR A CA 1
ATOM 725 C C . TYR A 1 96 ? 4.156 -5.012 -14.085 1.00 91.69 96 TYR A C 1
ATOM 727 O O . TYR A 1 96 ? 3.013 -5.469 -14.116 1.00 91.69 96 TYR A O 1
ATOM 735 N N . LEU A 1 97 ? 4.438 -3.816 -13.587 1.00 92.38 97 LEU A N 1
ATOM 736 C CA . LEU A 1 97 ? 3.433 -2.818 -13.249 1.00 92.38 97 LEU A CA 1
ATOM 737 C C . LEU A 1 97 ? 3.722 -1.549 -14.054 1.00 92.38 97 LEU A C 1
ATOM 739 O O . LEU A 1 97 ? 4.865 -1.105 -14.082 1.00 92.38 97 LEU A O 1
ATOM 743 N N . GLY A 1 98 ? 2.717 -0.978 -14.716 1.00 89.12 98 GLY A N 1
ATOM 744 C CA . GLY A 1 98 ? 2.893 0.146 -15.645 1.00 89.12 98 GLY A CA 1
ATOM 745 C C . GLY A 1 98 ? 3.031 -0.287 -17.110 1.00 89.12 98 GLY A C 1
ATOM 746 O O . GLY A 1 98 ? 2.598 -1.375 -17.499 1.00 89.12 98 GLY A O 1
ATOM 747 N N . HIS A 1 99 ? 3.601 0.584 -17.943 1.00 87.62 99 HIS A N 1
ATOM 748 C CA . HIS A 1 99 ? 3.726 0.373 -19.384 1.00 87.62 99 HIS A CA 1
ATOM 749 C C . HIS A 1 99 ? 5.101 -0.199 -19.749 1.00 87.62 99 HIS A C 1
ATOM 751 O O . HIS A 1 99 ? 6.102 0.510 -19.717 1.00 87.62 99 HIS A O 1
ATOM 757 N N . PHE A 1 100 ? 5.145 -1.478 -20.124 1.00 89.00 100 PHE A N 1
ATOM 758 C CA . PHE A 1 100 ? 6.334 -2.130 -20.680 1.00 89.00 100 PHE A CA 1
ATOM 759 C C . PHE A 1 100 ? 6.251 -2.202 -22.207 1.00 89.00 100 PHE A C 1
ATOM 761 O O . PHE A 1 100 ? 5.235 -2.651 -22.741 1.00 89.00 100 PHE A O 1
ATOM 768 N N . SER A 1 101 ? 7.337 -1.842 -22.896 1.00 87.56 101 SER A N 1
ATOM 769 C CA . SER A 1 101 ? 7.414 -1.853 -24.360 1.00 87.56 101 SER A CA 1
ATOM 770 C C . SER A 1 101 ? 8.379 -2.928 -24.877 1.00 87.56 101 SER A C 1
ATOM 772 O O . SER A 1 101 ? 7.934 -3.943 -25.430 1.00 87.56 101 SER A O 1
ATOM 774 N N . LYS A 1 102 ? 9.693 -2.758 -24.658 1.00 84.75 102 LYS A N 1
ATOM 775 C CA . LYS A 1 102 ? 10.739 -3.579 -25.303 1.00 84.75 102 LYS A CA 1
ATOM 776 C C . LYS A 1 102 ? 11.603 -4.389 -24.345 1.00 84.75 102 LYS A C 1
ATOM 778 O O . LYS A 1 102 ? 11.421 -5.600 -24.262 1.00 84.75 102 LYS A O 1
ATOM 783 N N . THR A 1 103 ? 12.586 -3.746 -23.711 1.00 82.56 103 THR A N 1
ATOM 784 C CA . THR A 1 103 ? 13.730 -4.463 -23.118 1.00 82.56 103 THR A CA 1
ATOM 785 C C . THR A 1 103 ? 13.706 -4.449 -21.599 1.00 82.56 103 THR A C 1
ATOM 787 O O . THR A 1 103 ? 14.072 -5.434 -20.978 1.00 82.56 103 THR A O 1
ATOM 790 N N . GLY A 1 104 ? 13.265 -3.357 -20.983 1.00 82.75 104 GLY A N 1
ATOM 791 C CA . GLY A 1 104 ? 13.256 -3.197 -19.532 1.00 82.75 104 GLY A CA 1
ATOM 792 C C . GLY A 1 104 ? 12.431 -1.990 -19.119 1.00 82.75 104 GLY A C 1
ATOM 793 O O . GLY A 1 104 ? 11.802 -1.350 -19.958 1.00 82.75 104 GLY A O 1
ATOM 794 N N . CYS A 1 105 ? 12.455 -1.675 -17.831 1.00 86.88 105 CYS A N 1
ATOM 795 C CA . CYS A 1 105 ? 11.841 -0.465 -17.318 1.00 86.88 105 CYS A CA 1
ATOM 796 C C . CYS A 1 105 ? 12.953 0.525 -16.985 1.00 86.88 105 CYS A C 1
ATOM 798 O O . CYS A 1 105 ? 13.650 0.367 -15.988 1.00 86.88 105 CYS A O 1
ATOM 800 N N . ASP A 1 106 ? 13.157 1.530 -17.828 1.00 79.56 106 ASP A N 1
ATOM 801 C CA . ASP A 1 106 ? 14.166 2.574 -17.605 1.00 79.56 106 ASP A CA 1
ATOM 802 C C . ASP A 1 106 ? 13.567 3.983 -17.531 1.00 79.56 106 ASP A C 1
ATOM 804 O O . ASP A 1 106 ? 14.290 4.936 -17.229 1.00 79.56 106 ASP A O 1
ATOM 808 N N . GLY A 1 107 ? 12.249 4.096 -17.733 1.00 76.56 107 GLY A N 1
ATOM 809 C CA . GLY A 1 107 ? 11.521 5.357 -17.733 1.00 76.56 107 GLY A CA 1
ATOM 810 C C . GLY A 1 107 ? 11.407 6.014 -19.109 1.00 76.56 107 GLY A C 1
ATOM 811 O O . GLY A 1 107 ? 10.809 7.079 -19.188 1.00 76.56 107 GLY A O 1
ATOM 812 N N . THR A 1 108 ? 11.945 5.410 -20.173 1.00 77.50 108 THR A N 1
ATOM 813 C CA . THR A 1 108 ? 11.860 5.942 -21.542 1.00 77.50 108 THR A CA 1
ATOM 814 C C . THR A 1 108 ? 10.630 5.420 -22.281 1.00 77.50 108 THR A C 1
ATOM 816 O O . THR A 1 108 ? 10.204 4.283 -22.067 1.00 77.50 108 THR A O 1
ATOM 819 N N . ASP A 1 109 ? 10.121 6.193 -23.242 1.00 77.44 109 ASP A N 1
ATOM 820 C CA . ASP A 1 109 ? 9.020 5.763 -24.121 1.00 77.44 109 ASP A CA 1
ATOM 821 C C . ASP A 1 109 ? 9.394 4.525 -24.965 1.00 77.44 109 ASP A C 1
ATOM 823 O O . ASP A 1 109 ? 8.540 3.718 -25.333 1.00 77.44 109 ASP A O 1
ATOM 827 N N . THR A 1 110 ? 10.689 4.333 -25.252 1.00 83.12 110 THR A N 1
ATOM 828 C CA . THR A 1 110 ? 11.169 3.212 -26.078 1.00 83.12 110 THR A CA 1
ATOM 829 C C . THR A 1 110 ? 11.145 1.878 -25.333 1.00 83.12 110 THR A C 1
ATOM 831 O O . THR A 1 110 ? 10.789 0.856 -25.926 1.00 83.12 110 THR A O 1
ATOM 834 N N . ASN A 1 111 ? 11.545 1.856 -24.059 1.00 84.31 111 ASN A N 1
ATOM 835 C CA . ASN A 1 111 ? 11.642 0.620 -23.277 1.00 84.31 111 ASN A CA 1
ATOM 836 C C . ASN A 1 111 ? 10.441 0.420 -22.349 1.00 84.31 111 ASN A C 1
ATOM 838 O O . ASN A 1 111 ? 9.906 -0.691 -22.296 1.00 84.31 111 ASN A O 1
ATOM 842 N N . GLY A 1 112 ? 9.967 1.487 -21.709 1.00 84.88 112 GLY A N 1
ATOM 843 C CA . GLY A 1 112 ? 8.766 1.490 -20.888 1.00 84.88 112 GLY A CA 1
ATOM 844 C C . GLY A 1 112 ? 8.912 2.282 -19.590 1.00 84.88 112 GLY A C 1
ATOM 845 O O . GLY A 1 112 ? 9.983 2.346 -18.973 1.00 84.88 112 GLY A O 1
ATOM 846 N N . VAL A 1 113 ? 7.779 2.818 -19.134 1.00 85.94 113 VAL A N 1
ATOM 847 C CA . VAL A 1 113 ? 7.605 3.382 -17.793 1.00 85.94 113 VAL A CA 1
ATOM 848 C C . VAL A 1 113 ? 6.849 2.377 -16.948 1.00 85.94 113 VAL A C 1
ATOM 850 O O . VAL A 1 113 ? 5.619 2.312 -16.923 1.00 85.94 113 VAL A O 1
ATOM 853 N N . CYS A 1 114 ? 7.628 1.529 -16.295 1.00 89.56 114 CYS A N 1
ATOM 854 C CA . CYS A 1 114 ? 7.126 0.404 -15.538 1.00 89.56 114 CYS A CA 1
ATOM 855 C C . CYS A 1 114 ? 8.033 0.072 -14.353 1.00 89.56 114 CYS A C 1
ATOM 857 O O . CYS A 1 114 ? 9.087 0.673 -14.143 1.00 89.56 114 CYS A O 1
ATOM 859 N N . VAL A 1 115 ? 7.606 -0.908 -13.571 1.0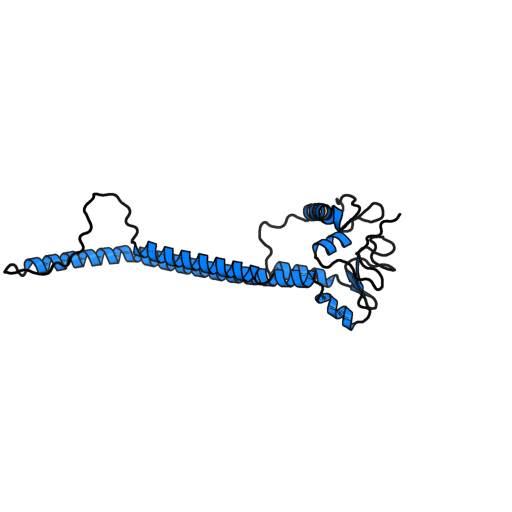0 91.88 115 VAL A N 1
ATOM 860 C CA . VAL A 1 115 ? 8.418 -1.609 -12.587 1.00 91.88 115 VAL A CA 1
ATOM 861 C C . VAL A 1 115 ? 8.390 -3.086 -12.942 1.00 91.88 115 VAL A C 1
ATOM 863 O O . VAL A 1 115 ? 7.310 -3.652 -13.098 1.00 91.88 115 VAL A O 1
ATOM 866 N N . MET A 1 116 ? 9.567 -3.692 -13.084 1.00 91.44 116 MET A N 1
ATOM 867 C CA . MET A 1 116 ? 9.730 -5.088 -13.477 1.00 91.44 116 MET A CA 1
ATOM 868 C C . MET A 1 116 ? 10.308 -5.926 -12.338 1.00 91.44 116 MET A C 1
ATOM 870 O O . MET A 1 116 ? 11.330 -5.573 -11.754 1.00 91.44 116 MET A O 1
ATOM 874 N N . TYR A 1 117 ? 9.695 -7.074 -12.080 1.00 90.75 117 TYR A N 1
ATOM 875 C CA . TYR A 1 117 ? 10.221 -8.122 -11.213 1.00 90.75 117 TYR A CA 1
ATOM 876 C C . TYR A 1 117 ? 10.506 -9.353 -12.070 1.00 90.75 117 TYR A C 1
ATOM 878 O O . TYR A 1 117 ? 9.598 -9.911 -12.696 1.00 90.75 117 TYR A O 1
ATOM 886 N N . ALA A 1 118 ? 11.778 -9.733 -12.127 1.00 87.12 118 ALA A N 1
ATOM 887 C CA . ALA A 1 118 ? 12.239 -10.902 -12.841 1.00 87.12 118 ALA A CA 1
ATOM 888 C C . ALA A 1 118 ? 11.792 -12.154 -12.084 1.00 87.12 118 ALA A C 1
ATOM 890 O O . ALA A 1 118 ? 12.052 -12.327 -10.894 1.00 87.12 118 ALA A O 1
ATOM 891 N N . ALA A 1 119 ? 11.109 -13.053 -12.779 1.00 84.00 119 ALA A N 1
ATOM 892 C CA . ALA A 1 119 ? 10.703 -14.327 -12.202 1.00 84.00 119 ALA A CA 1
ATOM 893 C C . ALA A 1 119 ? 11.333 -15.507 -12.946 1.00 84.00 119 ALA A C 1
ATOM 895 O O . ALA A 1 119 ? 11.555 -16.551 -12.331 1.00 84.00 119 ALA A O 1
ATOM 896 N N . ASN A 1 120 ? 11.685 -15.368 -14.230 1.00 80.62 120 ASN A N 1
ATOM 897 C CA . ASN A 1 120 ? 12.337 -16.402 -15.057 1.00 80.62 120 ASN A CA 1
ATOM 898 C C . ASN A 1 120 ? 11.565 -17.742 -15.191 1.00 80.62 120 ASN A C 1
ATOM 900 O O . ASN A 1 120 ? 11.901 -18.571 -16.029 1.00 80.62 120 ASN A O 1
ATOM 904 N N . THR A 1 121 ? 10.502 -17.966 -14.408 1.00 82.31 121 THR A N 1
ATOM 905 C CA . THR A 1 121 ? 9.612 -19.135 -14.429 1.00 82.31 121 THR A CA 1
ATOM 906 C C . THR A 1 121 ? 8.198 -18.737 -13.989 1.00 82.31 121 THR A C 1
ATOM 908 O O . THR A 1 121 ? 8.028 -17.844 -13.158 1.00 82.31 121 THR A O 1
ATOM 911 N N . LYS A 1 122 ? 7.165 -19.455 -14.458 1.00 81.56 122 LYS A N 1
ATOM 912 C CA . LYS A 1 122 ? 5.772 -19.241 -14.005 1.00 81.56 122 LYS A CA 1
ATOM 913 C C . LYS A 1 122 ? 5.598 -19.449 -12.494 1.00 81.56 122 LYS A C 1
ATOM 915 O O . LYS A 1 122 ? 4.884 -18.698 -11.839 1.00 81.56 122 LYS A O 1
ATOM 920 N N . THR A 1 123 ? 6.291 -20.429 -11.913 1.00 83.12 123 THR A N 1
ATOM 921 C CA . THR A 1 123 ? 6.252 -20.682 -10.463 1.00 83.12 123 THR A CA 1
ATOM 922 C C . THR A 1 123 ? 6.796 -19.499 -9.663 1.00 83.12 123 THR A C 1
ATOM 924 O O . THR A 1 123 ? 6.250 -19.145 -8.619 1.00 83.12 123 THR A O 1
ATOM 927 N N . ALA A 1 124 ? 7.861 -18.859 -10.146 1.00 81.44 124 ALA A N 1
ATOM 928 C CA . ALA A 1 124 ? 8.407 -17.668 -9.511 1.00 81.44 124 ALA A CA 1
ATOM 929 C C . ALA A 1 124 ? 7.519 -16.431 -9.713 1.00 81.44 124 ALA A C 1
ATOM 931 O O . ALA A 1 124 ? 7.440 -15.624 -8.791 1.00 81.44 124 ALA A O 1
ATOM 932 N N . GLN A 1 125 ? 6.778 -16.315 -10.826 1.00 82.50 125 GLN A N 1
ATOM 933 C CA . GLN A 1 125 ? 5.769 -15.252 -10.989 1.00 82.50 125 GLN A CA 1
ATOM 934 C C . GLN A 1 125 ? 4.728 -15.308 -9.865 1.00 82.50 125 GLN A C 1
ATOM 936 O O . GLN A 1 125 ? 4.359 -14.277 -9.308 1.00 82.50 125 GLN A O 1
ATOM 941 N N . GLY A 1 126 ? 4.330 -16.514 -9.441 1.00 80.69 126 GLY A N 1
ATOM 942 C CA . GLY A 1 126 ? 3.434 -16.714 -8.297 1.00 80.69 126 GLY A CA 1
ATOM 943 C C . GLY A 1 126 ? 3.974 -16.185 -6.959 1.00 80.69 126 GLY A C 1
ATOM 944 O O . GLY A 1 126 ? 3.212 -16.030 -6.008 1.00 80.69 126 GLY A O 1
ATOM 945 N N . LYS A 1 127 ? 5.274 -15.868 -6.861 1.00 83.81 127 LYS A N 1
ATOM 946 C CA . LYS A 1 127 ? 5.878 -15.233 -5.679 1.00 83.81 127 LYS A CA 1
ATOM 947 C C . LYS A 1 127 ? 5.765 -13.708 -5.692 1.00 83.81 127 LYS A C 1
ATOM 949 O O . LYS A 1 127 ? 6.138 -13.099 -4.694 1.00 83.81 127 LYS A O 1
ATOM 954 N N . PHE A 1 128 ? 5.231 -13.092 -6.751 1.00 85.75 128 PHE A N 1
ATOM 955 C CA . PHE A 1 128 ? 5.024 -11.642 -6.821 1.00 85.75 128 PHE A CA 1
ATOM 956 C C . PHE A 1 128 ? 4.237 -11.118 -5.614 1.00 85.75 128 PHE A C 1
ATOM 958 O O . PHE A 1 128 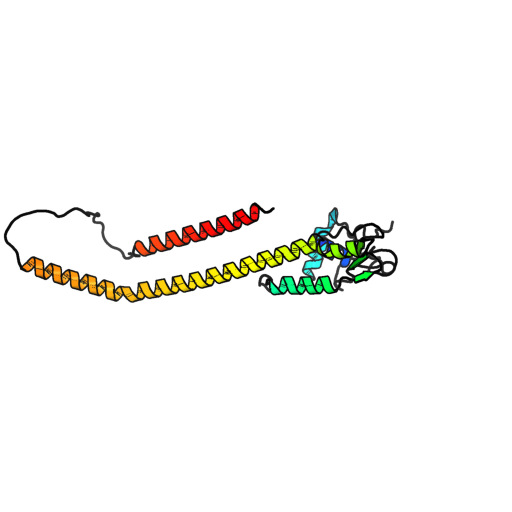? 4.635 -10.135 -5.004 1.00 85.75 128 PHE A O 1
ATOM 965 N N . THR A 1 129 ? 3.204 -11.836 -5.168 1.00 85.06 129 THR A N 1
ATOM 966 C CA . THR A 1 129 ? 2.409 -11.490 -3.973 1.00 85.06 129 THR A CA 1
ATOM 967 C C . THR A 1 129 ? 3.218 -11.448 -2.671 1.00 85.06 129 THR A C 1
ATOM 969 O O . THR A 1 129 ? 2.737 -10.939 -1.664 1.00 85.06 129 THR A O 1
ATOM 972 N N . LYS A 1 130 ? 4.458 -11.957 -2.670 1.00 88.38 130 LYS A N 1
ATOM 973 C CA . LYS A 1 130 ? 5.369 -11.946 -1.519 1.00 88.38 130 LYS A CA 1
ATOM 974 C C . LYS A 1 130 ? 6.303 -10.736 -1.49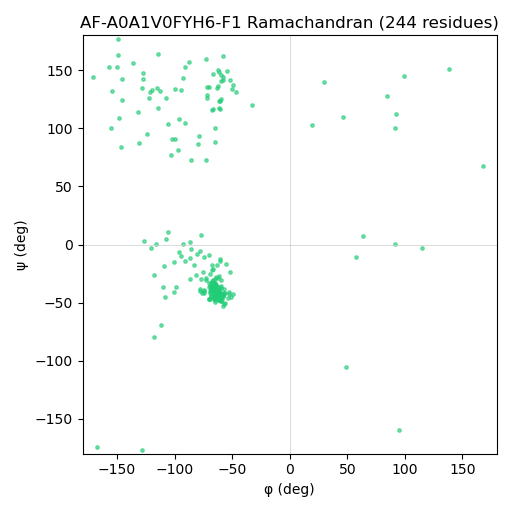3 1.00 88.38 130 LYS A C 1
ATOM 976 O O . LYS A 1 130 ? 7.123 -10.656 -0.571 1.00 88.38 130 LYS A O 1
ATOM 981 N N . ILE A 1 131 ? 6.217 -9.824 -2.465 1.00 90.94 131 ILE A N 1
ATOM 982 C CA . ILE A 1 131 ? 7.000 -8.587 -2.453 1.00 90.94 131 ILE A CA 1
ATOM 983 C C . ILE A 1 131 ? 6.650 -7.778 -1.201 1.00 90.94 131 ILE A C 1
ATOM 985 O O . ILE A 1 131 ? 5.497 -7.699 -0.779 1.00 90.94 131 ILE A O 1
ATOM 989 N N . GLN A 1 132 ? 7.674 -7.173 -0.604 1.00 94.44 132 GLN A N 1
ATOM 990 C CA . GLN A 1 132 ? 7.583 -6.532 0.701 1.00 94.44 132 GLN A CA 1
ATOM 991 C C . GLN A 1 132 ? 6.493 -5.449 0.782 1.00 94.44 132 GLN A C 1
ATOM 993 O O . GLN A 1 132 ? 5.736 -5.439 1.745 1.00 94.44 132 GLN A O 1
ATOM 998 N N . TRP A 1 133 ? 6.332 -4.599 -0.237 1.00 94.38 133 TRP A N 1
ATOM 999 C CA . TRP A 1 133 ? 5.286 -3.568 -0.216 1.00 94.38 133 TRP A CA 1
ATOM 1000 C C . TRP A 1 133 ? 3.861 -4.145 -0.228 1.00 94.38 133 TRP A C 1
ATOM 1002 O O . TRP A 1 133 ? 2.961 -3.532 0.337 1.00 94.38 133 TRP A O 1
ATOM 1012 N N . ILE A 1 134 ? 3.646 -5.325 -0.827 1.00 94.19 134 ILE A N 1
ATOM 1013 C CA . ILE A 1 134 ? 2.339 -6.006 -0.816 1.00 94.19 134 ILE A CA 1
ATOM 1014 C C . ILE A 1 134 ? 2.051 -6.514 0.592 1.00 94.19 134 ILE A C 1
ATOM 1016 O O . ILE A 1 134 ? 0.972 -6.269 1.124 1.00 94.19 134 ILE A O 1
ATOM 1020 N N . LYS A 1 135 ? 3.040 -7.170 1.211 1.00 94.31 135 LYS A N 1
ATOM 1021 C CA . LYS A 1 135 ? 2.937 -7.653 2.593 1.00 94.31 135 LYS A CA 1
ATOM 1022 C C . LYS A 1 135 ? 2.637 -6.518 3.566 1.00 94.31 135 LYS A C 1
ATOM 1024 O O . LYS A 1 135 ? 1.785 -6.675 4.429 1.00 94.31 135 LYS A O 1
ATOM 1029 N N . GLU A 1 136 ? 3.302 -5.378 3.403 1.00 94.06 136 GLU A N 1
ATOM 1030 C CA . GLU A 1 136 ? 3.094 -4.199 4.250 1.00 94.06 136 GLU A CA 1
ATOM 1031 C C . GLU A 1 136 ? 1.680 -3.629 4.111 1.00 94.06 136 GLU A C 1
ATOM 1033 O O . GLU A 1 136 ? 1.068 -3.289 5.118 1.00 94.06 136 GLU A O 1
ATOM 1038 N N . LEU A 1 137 ? 1.112 -3.589 2.901 1.00 92.88 137 LEU A N 1
ATOM 1039 C CA . LEU A 1 137 ? -0.277 -3.154 2.706 1.00 92.88 137 LEU A CA 1
ATOM 1040 C C . LEU A 1 137 ? -1.294 -4.164 3.254 1.00 92.88 137 LEU A C 1
ATOM 1042 O O . LEU A 1 137 ? -2.307 -3.764 3.822 1.00 92.88 137 LEU A O 1
ATOM 1046 N N . GLN A 1 138 ? -1.022 -5.466 3.136 1.00 93.38 138 GLN A N 1
ATOM 1047 C CA . GLN A 1 138 ? -1.848 -6.508 3.759 1.00 93.38 138 GLN A CA 1
ATOM 1048 C C . GLN A 1 138 ? -1.805 -6.420 5.289 1.00 93.38 138 GLN A C 1
ATOM 1050 O O . GLN A 1 138 ? -2.834 -6.555 5.948 1.00 93.38 138 GLN A O 1
ATOM 1055 N N . GLN A 1 139 ? -0.625 -6.168 5.857 1.00 93.38 139 GLN A N 1
ATOM 1056 C CA . GLN A 1 139 ? -0.459 -5.967 7.292 1.00 93.38 139 GLN A CA 1
ATOM 1057 C C . GLN A 1 139 ? -1.172 -4.696 7.760 1.00 93.38 139 GLN A C 1
ATOM 1059 O O . GLN A 1 139 ? -1.860 -4.739 8.774 1.00 93.38 139 GLN A O 1
ATOM 1064 N N . ALA A 1 140 ? -1.065 -3.597 7.009 1.00 91.19 140 ALA A N 1
ATOM 1065 C CA . ALA A 1 140 ? -1.784 -2.362 7.305 1.00 91.19 140 ALA A CA 1
ATOM 1066 C C . ALA A 1 140 ? -3.305 -2.583 7.325 1.00 91.19 140 ALA A C 1
ATOM 1068 O O . ALA A 1 140 ? -3.965 -2.139 8.258 1.00 91.19 140 ALA A O 1
ATOM 1069 N N . ALA A 1 141 ? -3.849 -3.332 6.359 1.00 91.31 141 ALA A N 1
ATOM 1070 C CA . ALA A 1 141 ? -5.270 -3.679 6.344 1.00 91.31 141 ALA A CA 1
ATOM 1071 C C . ALA A 1 141 ? -5.683 -4.501 7.578 1.00 91.31 141 ALA A C 1
ATOM 1073 O O . ALA A 1 141 ? -6.695 -4.208 8.206 1.00 91.31 141 ALA A O 1
ATOM 1074 N N . LYS A 1 142 ? -4.863 -5.481 7.982 1.00 93.25 142 LYS A N 1
ATOM 1075 C CA . LYS A 1 142 ? -5.108 -6.278 9.194 1.00 93.25 142 LYS A CA 1
ATOM 1076 C C . LYS A 1 142 ? -5.085 -5.426 10.468 1.00 93.25 142 LYS A C 1
ATOM 1078 O O . LYS A 1 142 ? -5.937 -5.603 11.332 1.00 93.25 142 LYS A O 1
ATOM 1083 N N . LEU A 1 143 ? -4.114 -4.522 10.597 1.00 92.81 143 LEU A N 1
ATOM 1084 C CA . LEU A 1 143 ? -4.020 -3.620 11.750 1.00 92.81 143 LEU A CA 1
ATOM 1085 C C . LEU A 1 143 ? -5.217 -2.666 11.808 1.00 92.81 143 LEU A C 1
ATOM 1087 O O . LEU A 1 143 ? -5.751 -2.417 12.886 1.00 92.81 143 LEU A O 1
ATOM 1091 N N . GLN A 1 144 ? -5.669 -2.177 10.652 1.00 92.88 144 GLN A N 1
ATOM 1092 C CA . GLN A 1 144 ? -6.859 -1.338 10.565 1.00 92.88 144 GLN A CA 1
ATOM 1093 C C . GLN A 1 144 ? -8.122 -2.101 10.984 1.00 92.88 144 GLN A C 1
ATOM 1095 O O . GLN A 1 144 ? -8.932 -1.561 11.731 1.00 92.88 144 GLN A O 1
ATOM 1100 N N . GLN A 1 145 ? -8.240 -3.376 10.606 1.00 94.19 145 GLN A N 1
ATOM 1101 C CA . GLN A 1 145 ? -9.355 -4.225 11.027 1.00 94.19 145 GLN A CA 1
ATOM 1102 C C . GLN A 1 145 ? -9.401 -4.370 12.552 1.00 94.19 145 GLN A C 1
ATOM 1104 O O . GLN A 1 145 ? -10.440 -4.165 13.171 1.00 94.19 145 GLN A O 1
ATOM 1109 N N . GLN A 1 146 ? -8.254 -4.665 13.168 1.00 94.44 146 GLN A N 1
ATOM 1110 C CA . GLN A 1 146 ? -8.145 -4.775 14.624 1.00 94.44 146 GLN A CA 1
ATOM 1111 C C . GLN A 1 146 ? -8.495 -3.456 15.323 1.00 94.44 146 GLN A C 1
ATOM 1113 O O . GLN A 1 146 ? -9.109 -3.456 16.390 1.00 94.44 146 GLN A O 1
ATOM 1118 N N . HIS A 1 147 ? -8.124 -2.324 14.723 1.00 90.56 147 HIS A N 1
ATOM 1119 C CA . HIS A 1 147 ? -8.489 -1.011 15.236 1.00 90.56 147 HIS A CA 1
ATOM 1120 C C . HIS A 1 147 ? -10.003 -0.769 15.175 1.00 90.56 147 HIS A C 1
ATOM 1122 O O . HIS A 1 147 ? -10.585 -0.315 16.158 1.00 90.56 147 HIS A O 1
ATOM 1128 N N . GLU A 1 148 ? -10.646 -1.099 14.054 1.00 92.50 148 GLU A N 1
ATOM 1129 C CA . GLU A 1 148 ? -12.097 -0.967 13.869 1.00 92.50 148 GLU A CA 1
ATOM 1130 C C . GLU A 1 148 ? -12.880 -1.852 14.854 1.00 92.50 148 GLU A C 1
ATOM 1132 O O . GLU A 1 148 ? -13.837 -1.385 15.478 1.00 92.50 148 GLU A O 1
ATOM 1137 N N . GLU A 1 149 ? -12.437 -3.095 15.063 1.00 94.44 149 GLU A N 1
ATOM 1138 C CA . GLU A 1 149 ? -13.007 -4.021 16.050 1.00 94.44 149 GLU A CA 1
ATOM 1139 C C . GLU A 1 149 ? -12.888 -3.463 17.479 1.00 94.44 149 GLU A C 1
ATOM 1141 O O . GLU A 1 149 ? -13.883 -3.387 18.203 1.00 94.44 149 GLU A O 1
ATOM 1146 N N . ALA A 1 150 ? -11.704 -2.974 17.863 1.00 93.75 150 ALA A N 1
ATOM 1147 C CA . ALA A 1 150 ? -11.485 -2.370 19.178 1.00 93.75 150 ALA A CA 1
ATOM 1148 C C . ALA A 1 150 ? -12.318 -1.093 19.385 1.00 93.75 150 ALA A C 1
ATOM 1150 O O . ALA A 1 150 ? -12.857 -0.865 20.468 1.00 93.75 150 ALA A O 1
ATOM 1151 N N . GLN A 1 151 ? -12.463 -0.255 18.354 1.00 93.81 151 GLN A N 1
ATOM 1152 C CA . GLN A 1 151 ? -13.332 0.922 18.418 1.00 93.81 151 GLN A CA 1
ATOM 1153 C C . GLN A 1 151 ? -14.806 0.545 18.592 1.00 93.81 151 GLN A C 1
ATOM 1155 O O . GLN A 1 151 ? -15.538 1.261 19.278 1.00 93.81 151 GLN A O 1
ATOM 1160 N N . SER A 1 152 ? -15.249 -0.560 17.990 1.00 94.38 152 SER A N 1
ATOM 1161 C CA . SER A 1 152 ? -16.604 -1.074 18.183 1.00 94.38 152 SER A CA 1
ATOM 1162 C C . SER A 1 152 ? -16.831 -1.537 19.625 1.00 94.38 152 SER A C 1
ATOM 1164 O O . SER A 1 152 ? -17.820 -1.137 20.236 1.00 94.38 152 SER A O 1
ATOM 1166 N N . GLU A 1 153 ? -15.899 -2.308 20.196 1.00 96.25 153 GLU A N 1
ATOM 1167 C CA . GLU A 1 153 ? -15.971 -2.763 21.596 1.00 96.25 153 GLU A CA 1
ATOM 1168 C C . GLU A 1 153 ? -15.993 -1.576 22.573 1.00 96.25 153 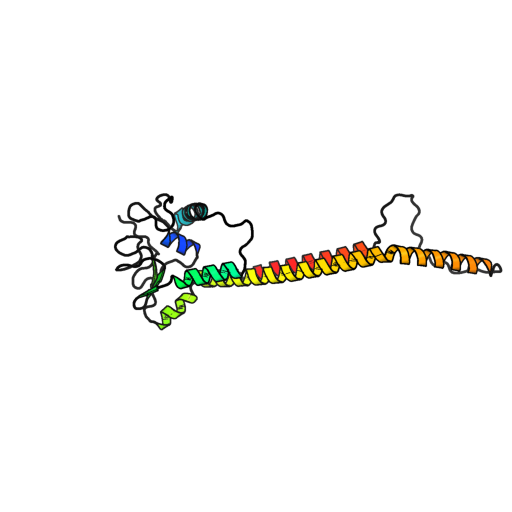GLU A C 1
ATOM 1170 O O . GLU A 1 153 ? -16.795 -1.537 23.506 1.00 96.25 153 GLU A O 1
ATOM 1175 N N . LEU A 1 154 ? -15.152 -0.564 22.334 1.00 95.75 154 LEU A N 1
ATOM 1176 C CA . LEU A 1 154 ? -15.122 0.643 23.161 1.00 95.75 154 LEU A CA 1
ATOM 1177 C C . LEU A 1 154 ? -16.461 1.384 23.145 1.00 95.75 154 LEU A C 1
ATOM 1179 O O . LEU A 1 154 ? -16.956 1.756 24.208 1.00 95.75 154 LEU A O 1
ATOM 1183 N N . LYS A 1 155 ? -17.077 1.552 21.969 1.00 96.56 155 LYS A N 1
ATOM 1184 C CA . LYS A 1 155 ? -18.397 2.192 21.850 1.00 96.56 155 LYS A CA 1
ATOM 1185 C C . LYS A 1 155 ? -19.478 1.425 22.608 1.00 96.56 155 LYS A C 1
ATOM 1187 O O . LYS A 1 155 ? -20.342 2.040 23.232 1.00 96.56 155 LYS A O 1
ATOM 1192 N N . GLU A 1 156 ? -19.438 0.096 22.570 1.00 96.50 156 GLU A N 1
ATOM 1193 C CA . GLU A 1 156 ? -20.380 -0.735 23.319 1.00 96.50 156 GLU A CA 1
ATOM 1194 C C . GLU A 1 156 ? -20.197 -0.560 24.833 1.00 96.50 156 GLU A C 1
ATOM 1196 O O . GLU A 1 156 ? -21.167 -0.319 25.556 1.00 96.50 156 GLU A O 1
ATOM 1201 N N . LEU A 1 157 ? -18.954 -0.606 25.315 1.00 96.44 157 LEU A N 1
ATOM 1202 C CA . LEU A 1 157 ? -18.648 -0.425 26.731 1.00 96.44 157 LEU A CA 1
ATOM 1203 C C . LEU A 1 157 ? -19.044 0.972 27.232 1.00 96.44 157 LEU A C 1
ATOM 1205 O O . LEU A 1 157 ? -19.581 1.106 28.333 1.00 96.44 157 LEU A O 1
ATOM 1209 N N . GLU A 1 158 ? -18.823 2.012 26.428 1.00 95.19 158 GLU A N 1
ATOM 1210 C CA . GLU A 1 158 ? -19.268 3.375 26.732 1.00 95.19 158 GLU A CA 1
ATOM 1211 C C . GLU A 1 158 ? -20.796 3.456 26.859 1.00 95.19 158 GLU A C 1
ATOM 1213 O O . GLU A 1 158 ? -21.306 4.066 27.803 1.00 95.19 158 GLU A O 1
ATOM 1218 N N . ALA A 1 159 ? -21.540 2.784 25.975 1.00 96.50 159 ALA A N 1
ATOM 1219 C CA . ALA A 1 159 ? -22.998 2.723 26.049 1.00 96.50 159 ALA A CA 1
ATOM 1220 C C . ALA A 1 159 ? -23.494 1.980 27.305 1.00 96.50 159 ALA A C 1
ATOM 1222 O O . ALA A 1 159 ? -24.446 2.424 27.961 1.00 96.50 159 ALA A O 1
ATOM 1223 N N . GLN A 1 160 ? -22.836 0.880 27.683 1.00 95.94 160 GLN A N 1
ATOM 1224 C CA . GLN A 1 160 ? -23.137 0.153 28.921 1.00 95.94 160 GLN A CA 1
ATOM 1225 C C . GLN A 1 160 ? -22.845 1.010 30.160 1.00 95.94 160 GLN A C 1
ATOM 1227 O O . GLN A 1 160 ? -23.673 1.080 31.072 1.00 95.94 160 GLN A O 1
ATOM 1232 N N . LEU A 1 161 ? -21.709 1.714 30.181 1.00 96.12 161 LEU A N 1
ATOM 1233 C CA . LEU A 1 161 ? -21.337 2.602 31.281 1.00 96.12 161 LEU A CA 1
ATOM 1234 C C . LEU A 1 161 ? -22.330 3.758 31.432 1.00 96.12 161 LEU A C 1
ATOM 1236 O O . LEU A 1 161 ? -22.727 4.084 32.551 1.00 96.12 161 LEU A O 1
ATOM 1240 N N . GLU A 1 162 ? -22.773 4.351 30.324 1.00 96.00 162 GLU A N 1
ATOM 1241 C CA . GLU A 1 162 ? -23.776 5.416 30.346 1.00 96.00 162 GLU A CA 1
ATOM 1242 C C . GLU A 1 162 ? -25.142 4.904 30.822 1.00 96.00 162 GLU A C 1
ATOM 1244 O O . GLU A 1 162 ? -25.844 5.580 31.577 1.00 96.00 162 GLU A O 1
ATOM 1249 N N . THR A 1 163 ? -25.506 3.675 30.457 1.00 96.69 163 THR A N 1
ATOM 1250 C CA . THR A 1 163 ? -26.729 3.025 30.947 1.00 96.69 163 THR A CA 1
ATOM 1251 C C . THR A 1 163 ? -26.659 2.774 32.454 1.00 96.69 163 THR A C 1
ATOM 1253 O O . THR A 1 163 ? -27.574 3.157 33.186 1.00 96.69 163 THR A O 1
ATOM 1256 N N . ALA A 1 164 ? -25.552 2.208 32.944 1.00 94.25 164 ALA A N 1
ATOM 1257 C CA . ALA A 1 164 ? -25.329 1.979 34.370 1.00 94.25 164 ALA A CA 1
ATOM 1258 C C . ALA A 1 164 ? -25.321 3.294 35.164 1.00 94.25 164 ALA A C 1
ATOM 1260 O O . ALA A 1 164 ? -25.913 3.382 36.241 1.00 94.25 164 ALA A O 1
ATOM 1261 N N . ARG A 1 165 ? -24.708 4.344 34.603 1.00 94.75 165 ARG A N 1
ATOM 1262 C CA . ARG A 1 165 ? -24.725 5.695 35.165 1.00 94.75 165 ARG A CA 1
ATOM 1263 C C . ARG A 1 165 ? -26.159 6.200 35.317 1.00 94.75 165 ARG A C 1
ATOM 1265 O O . ARG A 1 165 ? -26.536 6.615 36.411 1.00 94.75 165 ARG A O 1
ATOM 1272 N N . LYS A 1 166 ? -26.959 6.164 34.248 1.00 95.69 166 LYS A N 1
ATOM 1273 C CA . LYS A 1 166 ? -28.361 6.616 34.268 1.00 95.69 166 LYS A CA 1
ATOM 1274 C C . LYS A 1 166 ? -29.190 5.853 35.296 1.00 95.69 166 LYS A C 1
ATOM 1276 O O . LYS A 1 166 ? -29.912 6.483 36.067 1.00 95.69 166 LYS A O 1
ATOM 1281 N N . LEU A 1 167 ? -29.036 4.530 35.358 1.00 95.25 167 LEU A N 1
ATOM 1282 C CA . LEU A 1 167 ? -29.716 3.698 36.348 1.00 95.25 167 LEU A CA 1
ATOM 1283 C C . LEU A 1 167 ? -29.338 4.111 37.777 1.00 95.25 167 LEU A C 1
ATOM 1285 O O . LEU A 1 167 ? -30.227 4.361 38.588 1.00 95.25 167 LEU A O 1
ATOM 1289 N N . ALA A 1 168 ? -28.045 4.269 38.072 1.00 92.62 168 ALA A N 1
ATOM 1290 C CA . ALA A 1 168 ? -27.581 4.686 39.395 1.00 92.62 168 ALA A CA 1
ATOM 1291 C C . ALA A 1 168 ? -28.170 6.041 39.821 1.00 92.62 168 ALA A C 1
ATOM 1293 O O . ALA A 1 168 ? -28.633 6.178 40.950 1.00 92.62 168 ALA A O 1
ATOM 1294 N N . TYR A 1 169 ? -28.214 7.026 38.916 1.00 93.19 169 TYR A N 1
ATOM 1295 C CA . TYR A 1 169 ? -28.839 8.322 39.208 1.00 93.19 169 TYR A CA 1
ATOM 1296 C C . TYR A 1 169 ? -30.358 8.223 39.403 1.00 93.19 169 TYR A C 1
ATOM 1298 O O . TYR A 1 169 ? -30.902 8.955 40.226 1.00 93.19 169 TYR A O 1
ATOM 1306 N N . SER A 1 170 ? -31.040 7.318 38.694 1.00 93.44 170 SER A N 1
ATOM 1307 C CA . SER A 1 170 ? -32.492 7.133 38.832 1.00 93.44 170 SER A CA 1
ATOM 1308 C C . SER A 1 170 ? -32.911 6.525 40.175 1.00 93.44 170 SER A C 1
ATOM 1310 O O . SER A 1 170 ? -34.024 6.771 40.629 1.00 93.44 170 SER A O 1
ATOM 1312 N N . LEU A 1 171 ? -32.020 5.771 40.828 1.00 93.19 171 LEU A N 1
ATOM 1313 C CA . LEU A 1 171 ? -32.282 5.123 42.117 1.00 93.19 171 LEU A CA 1
ATOM 1314 C C . LEU A 1 171 ? -31.996 6.025 43.326 1.00 93.19 171 LEU A C 1
ATOM 1316 O O . LEU A 1 171 ? -32.391 5.678 44.436 1.00 93.19 171 LEU A O 1
ATOM 1320 N N . LEU A 1 172 ? -31.343 7.180 43.138 1.00 91.69 172 LEU A N 1
ATOM 1321 C CA . LEU A 1 172 ? -31.022 8.100 44.240 1.00 91.69 172 LEU A CA 1
ATOM 1322 C C . LEU A 1 172 ? -32.245 8.493 45.090 1.00 91.69 172 LEU A C 1
ATOM 1324 O O . LEU A 1 172 ? -32.144 8.388 46.308 1.00 91.69 172 LEU A O 1
ATOM 1328 N N . PRO A 1 173 ? -33.410 8.858 44.514 1.00 90.88 173 PRO A N 1
ATOM 1329 C CA . PRO A 1 173 ? -34.569 9.247 45.318 1.00 90.88 173 PRO A CA 1
ATOM 1330 C C . PRO A 1 173 ? -35.131 8.100 46.165 1.00 90.88 173 PRO A C 1
ATOM 1332 O O . PRO A 1 173 ? -35.631 8.336 47.260 1.00 90.88 173 PRO A O 1
ATOM 1335 N N . LEU A 1 174 ? -35.050 6.862 45.664 1.00 86.75 174 LEU A N 1
ATOM 1336 C CA . LEU A 1 174 ? -35.478 5.671 46.403 1.00 86.75 174 LEU A CA 1
ATOM 1337 C C . LEU A 1 174 ? -34.545 5.408 47.584 1.00 86.75 174 LEU A C 1
ATOM 1339 O O . LEU A 1 174 ? -35.012 5.179 48.694 1.00 86.75 174 LEU A O 1
ATOM 1343 N N . ALA A 1 175 ? -33.234 5.511 47.356 1.00 82.88 175 ALA A N 1
ATOM 1344 C CA . ALA A 1 175 ? -32.250 5.388 48.422 1.00 82.88 175 ALA A CA 1
ATOM 1345 C C . ALA A 1 175 ? -32.440 6.475 49.497 1.00 82.88 175 ALA A C 1
ATOM 1347 O O . ALA A 1 175 ? -32.410 6.168 50.685 1.00 82.88 175 ALA A O 1
ATOM 1348 N N . ASP A 1 176 ? -32.691 7.726 49.098 1.00 85.00 176 ASP A N 1
ATOM 1349 C CA . ASP A 1 176 ? -32.954 8.825 50.034 1.00 85.00 176 ASP A CA 1
ATOM 1350 C C . ASP A 1 176 ? -34.232 8.588 50.860 1.00 85.00 176 ASP A C 1
ATOM 1352 O O . ASP A 1 176 ? -34.244 8.851 52.064 1.00 85.00 176 ASP A O 1
ATOM 1356 N N . ALA A 1 177 ? -35.292 8.059 50.237 1.00 83.25 177 ALA A N 1
ATOM 1357 C CA . ALA A 1 177 ? -36.537 7.714 50.922 1.00 83.25 177 ALA A CA 1
ATOM 1358 C C . ALA A 1 177 ? -36.339 6.584 51.946 1.00 83.25 177 ALA A C 1
ATOM 1360 O O . ALA A 1 177 ? -36.794 6.695 53.082 1.00 83.25 177 ALA A O 1
ATOM 1361 N N . GLU A 1 178 ? -35.599 5.535 51.591 1.00 80.88 178 GLU A N 1
ATOM 1362 C CA . GLU A 1 178 ? -35.334 4.410 52.493 1.00 80.88 178 GLU A CA 1
ATOM 1363 C C . GLU A 1 178 ? -34.443 4.814 53.682 1.00 80.88 178 GLU A C 1
ATOM 1365 O O . GLU A 1 178 ? -34.680 4.400 54.819 1.00 80.88 178 GLU A O 1
ATOM 1370 N N . LEU A 1 179 ? -33.467 5.707 53.465 1.00 77.44 179 LEU A N 1
ATOM 1371 C CA . LEU A 1 179 ? -32.711 6.317 54.564 1.00 77.44 179 LEU A CA 1
ATOM 1372 C C . LEU A 1 179 ? -33.594 7.177 55.486 1.00 77.44 179 LEU A C 1
ATOM 1374 O O . LEU A 1 179 ? -33.344 7.219 56.695 1.00 77.44 179 LEU A O 1
ATOM 1378 N N . ALA A 1 180 ? -34.602 7.867 54.946 1.00 75.88 180 ALA A N 1
ATOM 1379 C CA . ALA A 1 180 ? -35.534 8.660 55.742 1.00 75.88 180 ALA A CA 1
ATOM 1380 C C . ALA A 1 180 ? -36.437 7.770 56.617 1.00 75.88 180 ALA A C 1
ATOM 1382 O O . ALA A 1 180 ? -36.551 8.034 57.817 1.00 75.88 180 ALA A O 1
ATOM 1383 N N . ASP A 1 181 ? -36.979 6.679 56.072 1.00 73.25 181 ASP A N 1
ATOM 1384 C CA . ASP A 1 181 ? -37.817 5.726 56.816 1.00 73.25 181 ASP A CA 1
ATOM 1385 C C . ASP A 1 181 ? -37.049 5.048 57.963 1.00 73.25 181 ASP A C 1
ATOM 1387 O O . ASP A 1 181 ? -37.536 4.969 59.096 1.00 73.25 181 ASP A O 1
ATOM 1391 N N . LEU A 1 182 ? -35.796 4.639 57.734 1.00 65.88 182 LEU A N 1
ATOM 1392 C CA . LEU A 1 182 ? -34.939 4.069 58.786 1.00 65.88 182 LEU A CA 1
ATOM 1393 C C . LEU A 1 182 ? -34.654 5.062 59.930 1.00 65.88 182 LEU A C 1
ATOM 1395 O O . LEU A 1 182 ? -34.471 4.656 61.085 1.00 65.88 182 LEU A O 1
ATOM 1399 N N . SER A 1 183 ? -34.646 6.367 59.636 1.00 58.53 183 SER A N 1
ATOM 1400 C CA . SER A 1 183 ? -34.492 7.422 60.646 1.00 58.53 183 SER A CA 1
ATOM 1401 C C . SER A 1 183 ? -35.743 7.603 61.520 1.00 58.53 183 SER A C 1
ATOM 1403 O O . SER A 1 183 ? -35.631 7.963 62.695 1.00 58.53 183 SER A O 1
ATOM 1405 N N . GLU A 1 184 ? -36.935 7.299 60.993 1.00 55.12 184 GLU A N 1
ATOM 1406 C CA . GLU A 1 184 ? -38.172 7.296 61.777 1.00 55.12 184 GLU A CA 1
ATOM 1407 C C . GLU A 1 184 ? -38.299 6.036 62.641 1.00 55.12 184 GLU A C 1
ATOM 1409 O O . GLU A 1 184 ? -38.656 6.146 63.817 1.00 55.12 184 GLU A O 1
ATOM 1414 N N . VAL A 1 185 ? -37.916 4.861 62.129 1.00 54.47 185 VAL A N 1
ATOM 1415 C CA . VAL A 1 185 ? -37.931 3.595 62.893 1.00 54.47 185 VAL A CA 1
ATOM 1416 C C . VAL A 1 185 ? -37.002 3.666 64.113 1.00 54.47 185 VAL A C 1
ATOM 1418 O O . VAL A 1 185 ? -37.412 3.341 65.230 1.00 54.47 185 VAL A O 1
ATOM 1421 N N . THR A 1 186 ? -35.798 4.228 63.958 1.00 50.03 186 THR A N 1
ATOM 1422 C CA . THR A 1 186 ? -34.884 4.475 65.093 1.00 50.03 186 THR A CA 1
ATOM 1423 C C . THR A 1 186 ? -35.398 5.545 66.068 1.00 50.03 186 THR A C 1
ATOM 1425 O O . THR A 1 186 ? -35.015 5.552 67.244 1.00 50.03 186 THR A O 1
ATOM 1428 N N . ARG A 1 187 ? -36.302 6.441 65.645 1.00 47.03 187 ARG A N 1
ATOM 1429 C CA . ARG A 1 187 ? -36.972 7.402 66.543 1.00 47.03 187 ARG A CA 1
ATOM 1430 C C . ARG A 1 187 ? -38.092 6.752 67.359 1.00 47.03 187 ARG A C 1
ATOM 1432 O O . ARG A 1 187 ? -38.349 7.194 68.480 1.00 47.03 187 ARG A O 1
ATOM 1439 N N . VAL A 1 188 ? -38.736 5.713 66.826 1.00 46.62 188 VAL A N 1
ATOM 1440 C CA . VAL A 1 188 ? -39.772 4.938 67.526 1.00 46.62 188 VAL A CA 1
ATOM 1441 C C . VAL A 1 188 ? -39.148 3.989 68.559 1.00 46.62 188 VAL A C 1
ATOM 1443 O O . VAL A 1 188 ? -39.619 3.959 69.696 1.00 46.62 188 VAL A O 1
ATOM 1446 N N . GLU A 1 189 ? -38.036 3.317 68.245 1.00 45.94 189 GLU A N 1
ATOM 1447 C CA . GLU A 1 189 ? -37.331 2.448 69.209 1.00 45.94 189 GLU A CA 1
ATOM 1448 C C . GLU A 1 189 ? -36.758 3.221 70.411 1.00 45.94 189 GLU A C 1
ATOM 1450 O O . GLU A 1 189 ? -36.877 2.781 71.556 1.00 45.94 189 GLU A O 1
ATOM 1455 N N . ASN A 1 190 ? -36.240 4.438 70.203 1.00 45.47 190 ASN A N 1
ATOM 1456 C CA . ASN A 1 190 ? -35.742 5.285 71.299 1.00 45.47 190 ASN A CA 1
ATOM 1457 C C . ASN A 1 190 ? -36.847 5.840 72.220 1.00 45.47 190 ASN A C 1
ATOM 1459 O O . ASN A 1 190 ? -36.548 6.419 73.268 1.00 45.47 190 ASN A O 1
ATOM 1463 N N . LYS A 1 191 ? -38.126 5.668 71.861 1.00 43.72 191 LYS A N 1
ATOM 1464 C CA . LYS A 1 191 ? -39.268 6.065 72.695 1.00 43.72 191 LYS A CA 1
ATOM 1465 C C . LYS A 1 191 ? -39.813 4.920 73.559 1.00 43.72 191 LYS A C 1
ATOM 1467 O O . LYS A 1 191 ? -40.622 5.196 74.442 1.00 43.72 191 LYS A O 1
ATOM 1472 N N . ALA A 1 192 ? -39.370 3.677 73.340 1.00 46.12 192 ALA A N 1
ATOM 1473 C CA . ALA A 1 192 ? -39.931 2.492 73.997 1.00 46.12 192 ALA A CA 1
ATOM 1474 C C . ALA A 1 192 ? -39.123 1.948 75.194 1.00 46.12 192 ALA A C 1
ATOM 1476 O O . ALA A 1 192 ? -39.690 1.216 75.998 1.00 46.12 192 ALA A O 1
ATOM 1477 N N . THR A 1 193 ? -37.861 2.335 75.411 1.00 35.88 193 THR A N 1
ATOM 1478 C CA . THR A 1 193 ? -37.096 1.846 76.581 1.00 35.88 193 THR A CA 1
ATOM 1479 C C . THR A 1 193 ? -36.127 2.891 77.124 1.00 35.88 193 THR A C 1
ATOM 1481 O O . THR A 1 193 ? -34.931 2.872 76.857 1.00 35.88 193 THR A O 1
ATOM 1484 N N . ASN A 1 194 ? -36.642 3.790 77.965 1.00 41.22 194 ASN A N 1
ATOM 1485 C CA . ASN A 1 194 ? -35.828 4.489 78.958 1.00 41.22 194 ASN A CA 1
ATOM 1486 C C . ASN A 1 194 ? -35.960 3.774 80.304 1.00 41.22 194 ASN A C 1
ATOM 1488 O O . ASN A 1 194 ? -36.713 4.217 81.165 1.00 41.22 194 ASN A O 1
ATOM 1492 N N . THR A 1 195 ? -35.212 2.688 80.514 1.00 37.16 195 THR A N 1
ATOM 1493 C CA . THR A 1 195 ? -34.685 2.377 81.853 1.00 37.16 195 THR A CA 1
ATOM 1494 C C . THR A 1 195 ? -33.427 1.504 81.753 1.00 37.16 195 THR A C 1
ATOM 1496 O O . THR A 1 195 ? -33.509 0.294 81.608 1.00 37.16 195 THR A O 1
ATOM 1499 N N . GLY A 1 196 ? -32.254 2.133 81.889 1.00 38.12 196 GLY A N 1
ATOM 1500 C CA . GLY A 1 196 ? -31.070 1.502 82.485 1.00 38.12 196 GLY A CA 1
ATOM 1501 C C . GLY A 1 196 ? -30.056 0.777 81.581 1.00 38.12 196 GLY A C 1
ATOM 1502 O O . GLY A 1 196 ? -30.256 -0.364 81.199 1.00 38.12 196 GLY A O 1
ATOM 1503 N N . LYS A 1 197 ? -28.860 1.389 81.510 1.00 31.23 197 LYS A N 1
ATOM 1504 C CA . LYS A 1 197 ? -27.507 0.774 81.464 1.00 31.23 197 LYS A CA 1
ATOM 1505 C C . LYS A 1 197 ? -26.861 0.448 80.091 1.00 31.23 197 LYS A C 1
ATOM 1507 O O . LYS A 1 197 ? -27.095 -0.588 79.498 1.00 31.23 197 LYS A O 1
ATOM 1512 N N . LYS A 1 198 ? -25.965 1.377 79.708 1.00 40.56 198 LYS A N 1
ATOM 1513 C CA . LYS A 1 198 ? -24.631 1.302 79.054 1.00 40.56 198 LYS A CA 1
ATOM 1514 C C . LYS A 1 198 ? -24.251 0.157 78.084 1.00 40.56 198 LYS A C 1
ATOM 1516 O O . LYS A 1 198 ? -24.344 -1.010 78.426 1.00 40.56 198 LYS A O 1
ATOM 1521 N N . GLU A 1 199 ? -23.540 0.618 77.038 1.00 35.59 199 GLU A N 1
ATOM 1522 C CA . GLU A 1 199 ? -22.601 -0.059 76.107 1.00 35.59 199 GLU A CA 1
ATOM 1523 C C . GLU A 1 199 ? -23.263 -0.776 74.911 1.00 35.59 199 GLU A C 1
ATOM 1525 O O . GLU A 1 199 ? -24.196 -1.536 75.082 1.00 35.59 199 GLU A O 1
ATOM 1530 N N . ALA A 1 200 ? -22.892 -0.560 73.642 1.00 34.50 200 ALA A N 1
ATOM 1531 C CA . ALA A 1 200 ? -21.622 -0.120 73.076 1.00 34.50 200 ALA A CA 1
ATOM 1532 C C . ALA A 1 200 ? -21.821 0.764 71.827 1.00 34.50 200 ALA A C 1
ATOM 1534 O O . ALA A 1 200 ? -22.407 0.354 70.829 1.00 34.50 200 ALA A O 1
ATOM 1535 N N . GLN A 1 201 ? -21.254 1.971 71.858 1.00 35.50 201 GLN A N 1
ATOM 15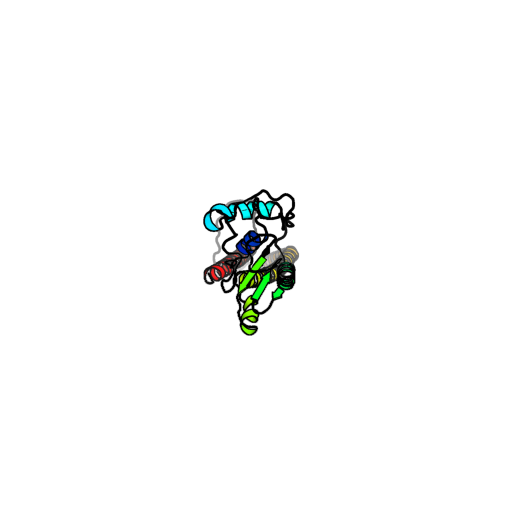36 C CA . GLN A 1 201 ? -21.128 2.849 70.696 1.00 35.50 201 GLN A CA 1
ATOM 1537 C C . GLN A 1 201 ? -19.698 2.696 70.155 1.00 35.50 201 GLN A C 1
ATOM 1539 O O . GLN A 1 201 ? -18.763 3.362 70.608 1.00 35.50 201 GLN A O 1
ATOM 1544 N N . SER A 1 202 ? -19.494 1.759 69.225 1.00 39.00 202 SER A N 1
ATOM 1545 C CA . SER A 1 202 ? -18.201 1.592 68.555 1.00 39.00 202 SER A CA 1
ATOM 1546 C C . SER A 1 202 ? -18.037 2.642 67.454 1.00 39.00 202 SER A C 1
ATOM 1548 O O . SER A 1 202 ? -18.509 2.501 66.333 1.00 39.00 202 SER A O 1
ATOM 1550 N N . LYS A 1 203 ? -17.402 3.745 67.854 1.00 42.41 203 LYS A N 1
ATOM 1551 C CA . LYS A 1 203 ? -16.479 4.606 67.100 1.00 42.41 203 LYS A CA 1
ATOM 1552 C C . LYS A 1 203 ? -16.522 4.508 65.562 1.00 42.41 203 LYS A C 1
ATOM 1554 O O . LYS A 1 203 ? -15.801 3.724 64.957 1.00 42.41 203 LYS A O 1
ATOM 1559 N N . CYS A 1 204 ? -17.154 5.500 64.946 1.00 24.53 204 CYS A N 1
ATOM 1560 C CA . CYS A 1 204 ? -16.591 6.191 63.783 1.00 24.53 204 CYS A CA 1
ATOM 1561 C C . CYS A 1 204 ? -16.691 7.695 64.047 1.00 24.53 204 CYS A C 1
ATOM 1563 O O . CYS A 1 204 ? -17.686 8.343 63.744 1.00 24.53 204 CYS A O 1
ATOM 1565 N N . ASN A 1 205 ? -15.671 8.240 64.710 1.00 34.81 205 ASN A N 1
ATOM 1566 C CA . ASN A 1 205 ? -15.533 9.675 64.922 1.00 34.81 205 ASN A CA 1
ATOM 1567 C C . ASN A 1 205 ? -14.720 10.234 63.751 1.00 34.81 205 ASN A C 1
ATOM 1569 O O . ASN A 1 205 ? -13.509 10.026 63.700 1.00 34.81 205 ASN A O 1
ATOM 1573 N N . TYR A 1 206 ? -15.380 10.907 62.809 1.00 27.28 206 TYR A N 1
ATOM 1574 C CA . TYR A 1 206 ? -14.697 11.732 61.818 1.00 27.28 206 TYR A CA 1
ATOM 1575 C C . TYR A 1 206 ? -14.946 13.203 62.151 1.00 27.28 206 TYR A C 1
ATOM 1577 O O . TYR A 1 206 ? -16.078 13.630 62.381 1.00 27.28 206 TYR A O 1
ATOM 1585 N N . GLY A 1 207 ? -13.850 13.949 62.275 1.00 28.92 207 GLY A N 1
ATOM 1586 C CA . GLY A 1 207 ? -13.794 15.258 62.912 1.00 28.92 207 GLY A CA 1
ATOM 1587 C C . GLY A 1 207 ? -14.716 16.316 62.304 1.00 28.92 207 GLY A C 1
ATOM 1588 O O . GLY A 1 207 ? -14.850 16.461 61.091 1.00 28.92 207 GLY A O 1
ATOM 1589 N N . LYS A 1 208 ? -15.293 17.130 63.193 1.00 32.81 208 LYS A N 1
ATOM 1590 C CA . LYS A 1 208 ? -16.004 18.370 62.874 1.00 32.81 208 LYS A CA 1
ATOM 1591 C C . LYS A 1 208 ? -15.072 19.374 62.179 1.00 32.81 208 LYS A C 1
ATOM 1593 O O . LYS A 1 208 ? -14.203 19.923 62.850 1.00 32.81 208 LYS A O 1
ATOM 1598 N N . LYS A 1 209 ? -15.347 19.735 60.919 1.00 28.58 209 LYS A N 1
ATOM 1599 C CA . LYS A 1 209 ? -15.233 21.118 60.401 1.00 28.58 209 LYS A CA 1
ATOM 1600 C C . LYS A 1 209 ? -16.323 21.376 59.350 1.00 28.58 209 LYS A C 1
ATOM 1602 O O . LYS A 1 209 ? -16.735 20.478 58.628 1.00 28.58 209 LYS A O 1
ATOM 1607 N N . LYS A 1 210 ? -16.851 22.600 59.371 1.00 26.61 210 LYS A N 1
ATOM 1608 C CA . LYS A 1 210 ? -18.100 23.050 58.741 1.00 26.61 210 LYS A CA 1
ATOM 1609 C C . LYS A 1 210 ? -18.038 23.113 57.202 1.00 26.61 210 LYS A C 1
ATOM 1611 O O . LYS A 1 210 ? -17.106 23.690 56.664 1.00 26.61 210 LYS A O 1
ATOM 1616 N N . VAL A 1 211 ? -19.113 22.611 56.581 1.00 36.25 211 VAL A N 1
ATOM 1617 C CA . VAL A 1 211 ? -19.867 23.135 55.417 1.00 36.25 211 VAL A CA 1
ATOM 1618 C C . VAL A 1 211 ? -19.062 23.618 54.200 1.00 36.25 211 VAL A C 1
ATOM 1620 O O . VAL A 1 211 ? -18.538 24.726 54.208 1.00 36.25 211 VAL A O 1
ATOM 1623 N N . GLN A 1 212 ? -19.139 22.864 53.096 1.00 25.02 212 GLN A N 1
ATOM 1624 C CA . GLN A 1 212 ? -19.707 23.329 51.818 1.00 25.02 212 GLN A CA 1
ATOM 1625 C C . GLN A 1 212 ? -19.860 22.156 50.830 1.00 25.02 212 GLN A C 1
ATOM 1627 O O . GLN A 1 212 ? -19.084 21.208 50.853 1.00 25.02 212 GLN A O 1
ATOM 1632 N N . ARG A 1 213 ? -20.939 22.225 50.041 1.00 34.66 213 ARG A N 1
ATOM 1633 C CA . ARG A 1 213 ? -21.369 21.332 48.952 1.00 34.66 213 ARG A CA 1
ATOM 1634 C C . ARG A 1 213 ? -20.189 20.711 48.192 1.00 34.66 213 ARG A C 1
ATOM 1636 O O . ARG A 1 213 ? -19.418 21.479 47.647 1.00 34.66 213 ARG A O 1
ATOM 1643 N N . ASP A 1 214 ? -20.084 19.378 48.178 1.00 33.22 214 ASP A N 1
ATOM 1644 C CA . ASP A 1 214 ? -19.440 18.544 47.138 1.00 33.22 214 ASP A CA 1
ATOM 1645 C C . ASP A 1 214 ? -19.276 17.099 47.654 1.00 33.22 214 ASP A C 1
ATOM 1647 O O . ASP A 1 214 ? -18.174 16.611 47.896 1.00 33.22 214 ASP A O 1
ATOM 1651 N N . ALA A 1 215 ? -20.380 16.375 47.851 1.00 32.44 215 ALA A N 1
ATOM 1652 C CA . ALA A 1 215 ? -20.324 14.946 48.163 1.00 32.44 215 ALA A CA 1
ATOM 1653 C C . ALA A 1 215 ? -20.677 14.137 46.910 1.00 32.44 215 ALA A C 1
ATOM 1655 O O . ALA A 1 215 ? -21.779 13.621 46.761 1.00 32.44 215 ALA A O 1
ATOM 1656 N N . LYS A 1 216 ? -19.719 14.029 45.982 1.00 41.78 216 LYS A N 1
ATOM 1657 C CA . LYS A 1 216 ? -19.706 12.910 45.029 1.00 41.78 216 LYS A CA 1
ATOM 1658 C C . LYS A 1 216 ? -19.579 11.633 45.868 1.00 41.78 216 LYS A C 1
ATOM 1660 O O . LYS A 1 216 ? -18.620 11.554 46.641 1.00 41.78 216 LYS A O 1
ATOM 1665 N N . PRO A 1 217 ? -20.493 10.653 45.768 1.00 41.38 217 PRO A N 1
ATOM 1666 C CA . PRO A 1 217 ? -20.375 9.446 46.568 1.00 41.38 217 PRO A CA 1
ATOM 1667 C C . PRO A 1 217 ? -19.052 8.760 46.211 1.00 41.38 217 PRO A C 1
ATOM 1669 O O . PRO A 1 217 ? -18.773 8.480 45.044 1.00 41.38 217 PRO A O 1
ATOM 1672 N N . LEU A 1 218 ? -18.211 8.534 47.225 1.00 41.25 218 LEU A N 1
ATOM 1673 C CA . LEU A 1 218 ? -16.867 7.943 47.120 1.00 41.25 218 LEU A CA 1
ATOM 1674 C C . LEU A 1 218 ? -16.853 6.612 46.350 1.00 41.25 218 LEU A C 1
ATOM 1676 O O . LEU A 1 218 ? -15.842 6.266 45.743 1.00 41.25 218 LEU A O 1
ATOM 1680 N N . VAL A 1 219 ? -17.991 5.917 46.304 1.00 44.12 219 VAL A N 1
ATOM 1681 C CA . VAL A 1 219 ? -18.210 4.695 45.520 1.00 44.12 219 VAL A CA 1
ATOM 1682 C C . VAL A 1 219 ? -18.106 4.957 44.011 1.00 44.12 219 VAL A C 1
ATOM 1684 O O . VAL A 1 219 ? -17.437 4.207 43.306 1.00 44.12 219 VAL A O 1
ATOM 1687 N N . VAL A 1 220 ? -18.660 6.068 43.510 1.00 42.88 220 VAL A N 1
ATOM 1688 C CA . VAL A 1 220 ? -18.584 6.446 42.085 1.00 42.88 220 VAL A CA 1
ATOM 1689 C C . VAL A 1 220 ? -17.158 6.847 41.702 1.00 42.88 220 VAL A C 1
ATOM 1691 O O . VAL A 1 220 ? -16.689 6.506 40.620 1.00 42.88 220 VAL A O 1
ATOM 1694 N N . ILE A 1 221 ? -16.421 7.507 42.604 1.00 45.41 221 ILE A N 1
ATOM 1695 C CA . ILE A 1 221 ? -15.006 7.844 42.379 1.00 45.41 221 ILE A CA 1
ATOM 1696 C C . ILE A 1 221 ? -14.137 6.581 42.366 1.00 45.41 221 ILE A C 1
ATOM 1698 O O . ILE A 1 221 ? -13.220 6.500 41.550 1.00 45.41 221 ILE A O 1
ATOM 1702 N N . MET A 1 222 ? -14.411 5.595 43.228 1.00 41.88 222 MET A N 1
ATOM 1703 C CA . MET A 1 222 ? -13.683 4.323 43.208 1.00 41.88 222 MET A CA 1
ATOM 1704 C C . MET A 1 222 ? -13.931 3.556 41.909 1.00 41.88 222 MET A C 1
ATOM 1706 O O . MET A 1 222 ? -12.953 3.211 41.256 1.00 41.88 222 MET A O 1
ATOM 1710 N N . ILE A 1 223 ? -15.189 3.392 41.483 1.00 48.06 223 ILE A N 1
ATOM 1711 C CA . ILE A 1 223 ? -15.540 2.666 40.247 1.00 48.06 223 ILE A CA 1
ATOM 1712 C C . ILE A 1 223 ? -14.963 3.357 39.000 1.00 48.06 223 ILE A C 1
ATOM 1714 O O . ILE A 1 223 ? -14.422 2.688 38.121 1.00 48.06 223 ILE A O 1
ATOM 1718 N N . LEU A 1 224 ? -15.008 4.694 38.930 1.00 40.47 224 LEU A N 1
ATOM 1719 C CA . LEU A 1 224 ? -14.412 5.456 37.821 1.00 40.47 224 LEU A CA 1
ATOM 1720 C C . LEU A 1 224 ? -12.877 5.378 37.801 1.00 40.47 224 LEU A C 1
ATOM 1722 O O . LEU A 1 224 ? -12.264 5.435 36.732 1.00 40.47 224 LEU A O 1
ATOM 1726 N N . ARG A 1 225 ? -12.232 5.248 38.969 1.00 45.59 225 ARG A N 1
ATOM 1727 C CA . ARG A 1 225 ? -10.774 5.085 39.066 1.00 45.59 225 ARG A CA 1
ATOM 1728 C C . ARG A 1 225 ? -10.331 3.685 38.652 1.00 45.59 225 ARG A C 1
ATOM 1730 O O . ARG A 1 225 ? -9.325 3.582 37.956 1.00 45.59 225 ARG A O 1
ATOM 1737 N N . THR A 1 226 ? -11.074 2.634 39.005 1.00 44.19 226 THR A N 1
ATOM 1738 C CA . THR A 1 226 ? -10.763 1.264 38.564 1.00 44.19 226 THR A CA 1
ATOM 1739 C C . THR A 1 226 ? -10.983 1.072 37.067 1.00 44.19 226 THR A C 1
ATOM 1741 O O . THR A 1 226 ? -10.143 0.448 36.424 1.00 44.19 226 THR A O 1
ATOM 1744 N N . THR A 1 227 ? -12.030 1.642 36.465 1.00 47.06 227 THR A N 1
ATOM 1745 C CA . THR A 1 227 ? -12.225 1.560 35.002 1.00 47.06 227 THR A CA 1
ATOM 1746 C C . THR A 1 227 ? -11.185 2.370 34.229 1.00 47.06 227 THR A C 1
ATOM 1748 O O . THR A 1 227 ? -10.629 1.871 33.254 1.00 47.06 227 THR A O 1
ATOM 1751 N N . SER A 1 228 ? -10.823 3.568 34.702 1.00 46.44 228 SER A N 1
ATOM 1752 C CA . SER A 1 228 ? -9.764 4.380 34.076 1.00 46.44 228 SER A CA 1
ATOM 1753 C C . SER A 1 228 ? -8.375 3.736 34.172 1.00 46.44 228 SER A C 1
ATOM 1755 O O . SER A 1 228 ? -7.555 3.909 33.270 1.00 46.44 228 SER A O 1
ATOM 1757 N N . ALA A 1 229 ? -8.091 3.010 35.258 1.00 48.12 229 ALA A N 1
ATOM 1758 C CA . ALA A 1 229 ? -6.845 2.263 35.414 1.00 48.12 229 ALA A CA 1
ATOM 1759 C C . ALA A 1 229 ? -6.789 1.066 34.451 1.00 48.12 229 ALA A C 1
ATOM 1761 O O . ALA A 1 229 ? -5.818 0.943 33.711 1.00 48.12 229 ALA A O 1
ATOM 1762 N N . ASN A 1 230 ? -7.866 0.276 34.371 1.00 47.19 230 ASN A N 1
ATOM 1763 C CA . ASN A 1 230 ? -7.960 -0.862 33.450 1.00 47.19 230 ASN A CA 1
ATOM 1764 C C . ASN A 1 230 ? -7.894 -0.439 31.970 1.00 47.19 230 ASN A C 1
ATOM 1766 O O . ASN A 1 230 ? -7.279 -1.128 31.159 1.00 47.19 230 ASN A O 1
ATOM 1770 N N . LEU A 1 231 ? -8.474 0.712 31.604 1.00 45.44 231 LEU A N 1
ATOM 1771 C CA . LEU A 1 231 ? -8.417 1.223 30.230 1.00 45.44 231 LEU A CA 1
ATOM 1772 C C . LEU A 1 231 ? -6.998 1.669 29.841 1.00 45.44 231 LEU A C 1
ATOM 1774 O O . LEU A 1 231 ? -6.532 1.376 28.743 1.00 45.44 231 LEU A O 1
ATOM 1778 N N . LYS A 1 232 ? -6.282 2.333 30.759 1.00 54.50 232 LYS A N 1
ATOM 1779 C CA . LYS A 1 232 ? -4.881 2.734 30.548 1.00 54.50 232 LYS A CA 1
ATOM 1780 C C . LYS A 1 232 ? -3.933 1.541 30.500 1.00 54.50 232 LYS A C 1
ATOM 1782 O O . LYS A 1 232 ? -2.939 1.593 29.782 1.00 54.50 232 LYS A O 1
ATOM 1787 N N . GLU A 1 233 ? -4.223 0.491 31.260 1.00 54.66 233 GLU A N 1
ATOM 1788 C CA . GLU A 1 233 ? -3.438 -0.740 31.248 1.00 54.66 233 GLU A CA 1
ATOM 1789 C C . GLU A 1 233 ? -3.642 -1.499 29.930 1.00 54.66 233 GLU 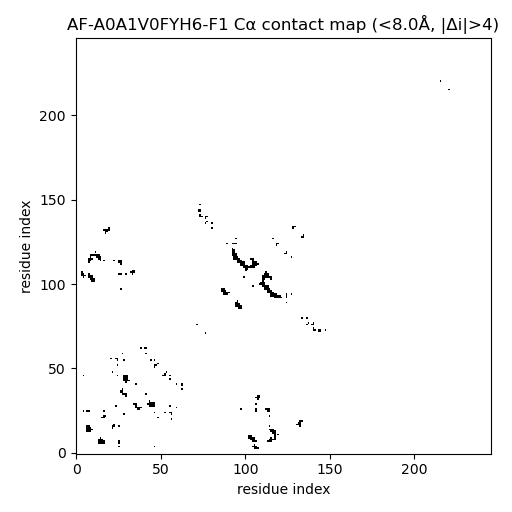A C 1
ATOM 1791 O O . GLU A 1 233 ? -2.658 -1.764 29.248 1.00 54.66 233 GLU A O 1
ATOM 1796 N N . LYS A 1 234 ? -4.893 -1.674 29.467 1.00 54.03 234 LYS A N 1
ATOM 1797 C CA . LYS A 1 234 ? -5.190 -2.236 28.132 1.00 54.03 234 LYS A CA 1
ATOM 1798 C C . LYS A 1 234 ? -4.533 -1.448 26.989 1.00 54.03 234 LYS A C 1
ATOM 1800 O O . LYS A 1 234 ? -3.988 -2.049 26.068 1.00 54.03 234 LYS A O 1
ATOM 1805 N N . GLN A 1 235 ? -4.538 -0.114 27.051 1.00 55.72 235 GLN A N 1
ATOM 1806 C CA . GLN A 1 235 ? -3.881 0.733 26.043 1.00 55.72 235 GLN A CA 1
ATOM 1807 C C . GLN A 1 235 ? -2.352 0.584 26.045 1.00 55.72 235 GLN A C 1
ATOM 1809 O O . GLN A 1 235 ? -1.735 0.609 24.982 1.00 55.72 235 GLN A O 1
ATOM 1814 N N . LYS A 1 236 ? -1.733 0.400 27.218 1.00 63.28 236 LYS A N 1
ATOM 1815 C CA . LYS A 1 236 ? -0.293 0.129 27.323 1.00 63.28 236 LYS A CA 1
ATOM 1816 C C . LYS A 1 236 ? 0.070 -1.253 26.793 1.00 63.28 236 LYS A C 1
ATOM 1818 O O . LYS A 1 236 ? 1.051 -1.359 26.067 1.00 63.28 236 LYS A O 1
ATOM 1823 N N . THR A 1 237 ? -0.725 -2.277 27.098 1.00 49.12 237 THR A N 1
ATOM 1824 C CA . THR A 1 237 ? -0.498 -3.636 26.590 1.00 49.12 237 THR A CA 1
ATOM 1825 C C . THR A 1 237 ? -0.588 -3.673 25.063 1.00 49.12 237 THR A C 1
ATOM 1827 O O . THR A 1 237 ? 0.311 -4.203 24.419 1.00 49.12 237 THR A O 1
ATOM 1830 N N . GLN A 1 238 ? -1.573 -2.994 24.464 1.00 53.44 238 GLN A N 1
ATOM 1831 C CA . GLN A 1 238 ? -1.680 -2.886 23.002 1.00 53.44 238 GLN A CA 1
ATOM 1832 C C . GLN A 1 238 ? -0.509 -2.121 22.360 1.00 53.44 238 GLN A C 1
ATOM 1834 O O . GLN A 1 238 ? -0.053 -2.492 21.281 1.00 53.44 238 GLN A O 1
ATOM 1839 N N . GLN A 1 239 ? 0.013 -1.072 23.006 1.00 51.03 239 GLN A N 1
ATOM 1840 C CA . GLN A 1 239 ? 1.200 -0.358 22.511 1.00 51.03 239 GLN A CA 1
ATOM 1841 C C . GLN A 1 239 ? 2.484 -1.188 22.637 1.00 51.03 239 GLN A C 1
ATOM 1843 O O . GLN A 1 239 ? 3.364 -1.079 21.786 1.00 51.03 239 GLN A O 1
ATOM 1848 N N . GLN A 1 240 ? 2.589 -2.023 23.670 1.00 53.97 240 GLN A N 1
ATOM 1849 C CA . GLN A 1 240 ? 3.750 -2.878 23.901 1.00 53.97 240 GLN A CA 1
ATOM 1850 C C . GLN A 1 240 ? 3.780 -4.072 22.931 1.00 53.97 240 GLN A C 1
ATOM 1852 O O . GLN A 1 240 ? 4.819 -4.349 22.336 1.00 53.97 240 GLN A O 1
ATOM 1857 N N . GLU A 1 241 ? 2.630 -4.689 22.648 1.00 49.41 241 GLU A N 1
ATOM 1858 C CA . GLU A 1 241 ? 2.504 -5.754 21.638 1.00 49.41 241 GLU A CA 1
ATOM 1859 C C . GLU A 1 241 ? 2.815 -5.264 20.210 1.00 49.41 241 GLU A C 1
ATOM 1861 O O . GLU A 1 241 ? 3.304 -6.030 19.379 1.00 49.41 241 GLU A O 1
ATOM 1866 N N . GLN A 1 242 ? 2.587 -3.976 19.923 1.00 48.25 242 GLN A N 1
ATOM 1867 C CA . GLN A 1 242 ? 2.976 -3.345 18.655 1.00 48.25 242 GLN A CA 1
ATOM 1868 C C . GLN A 1 242 ? 4.483 -3.049 18.555 1.00 48.25 242 GLN A C 1
ATOM 1870 O O . GLN A 1 242 ? 5.004 -2.938 17.444 1.00 48.25 242 GLN A O 1
ATOM 1875 N N . GLN A 1 243 ? 5.186 -2.921 19.685 1.00 48.72 243 GLN A N 1
ATOM 1876 C CA . GLN A 1 243 ? 6.635 -2.690 19.730 1.00 48.72 243 GLN A CA 1
ATOM 1877 C C . GLN A 1 243 ? 7.440 -3.994 19.689 1.00 48.72 243 GLN A C 1
ATOM 1879 O O . GLN A 1 243 ? 8.532 -4.007 19.133 1.00 48.72 243 GLN A O 1
ATOM 1884 N N . GLU A 1 244 ? 6.895 -5.097 20.208 1.00 45.78 244 GLU A N 1
ATOM 1885 C CA . GLU A 1 244 ? 7.550 -6.417 20.198 1.00 45.78 244 GLU A CA 1
ATOM 1886 C C . GLU A 1 244 ? 7.469 -7.144 18.835 1.00 45.78 244 GLU A C 1
ATOM 1888 O O . GLU A 1 244 ? 8.083 -8.194 18.657 1.00 45.78 244 GLU A O 1
ATOM 1893 N N . GLN A 1 245 ? 6.741 -6.590 17.853 1.00 43.12 245 GLN A N 1
ATOM 1894 C CA . GLN A 1 245 ? 6.589 -7.145 16.494 1.00 43.12 245 GLN A CA 1
ATOM 1895 C C . GLN A 1 245 ? 7.385 -6.391 15.402 1.00 43.12 245 GLN A C 1
ATOM 1897 O O . GLN A 1 245 ? 7.162 -6.638 14.212 1.00 43.12 245 GLN A O 1
ATOM 1902 N N . GLN A 1 246 ? 8.292 -5.481 15.784 1.00 39.91 246 GLN A N 1
ATOM 1903 C CA . GLN A 1 246 ? 9.254 -4.800 14.895 1.00 39.91 246 GLN A CA 1
ATOM 1904 C C . GLN A 1 246 ? 10.647 -5.425 14.992 1.00 39.91 246 GLN A C 1
ATOM 1906 O O . GLN A 1 246 ? 11.325 -5.468 13.939 1.00 39.91 246 GLN A O 1
#

Radius of gyration: 34.7 Å; Cα contacts (8 Å, |Δi|>4): 229; chains: 1; bounding box: 65×44×109 Å

Solvent-accessible surface area (backbone atoms only — not comparable to full-atom values): 14386 Å² total; per-residue (Å²): 134,86,81,60,45,84,45,16,13,38,81,92,34,56,33,68,54,51,40,61,69,46,42,49,48,53,51,42,49,28,34,99,77,32,65,65,74,71,45,87,86,64,72,82,35,85,82,38,72,93,81,43,36,68,62,51,47,54,56,53,57,72,69,45,79,80,73,69,95,64,78,79,48,36,68,53,49,49,51,54,50,51,57,56,57,68,56,50,44,76,55,99,32,28,39,35,38,70,48,75,66,69,71,34,16,39,44,30,86,73,27,6,42,14,39,28,40,60,30,84,33,70,75,46,45,70,47,56,75,68,39,53,36,53,48,52,53,53,49,49,27,53,54,38,42,55,50,54,54,50,53,51,53,50,53,51,52,52,53,51,50,52,49,53,50,52,51,57,62,68,45,46,65,57,53,55,49,53,56,51,52,55,54,50,54,58,52,53,58,71,71,74,67,92,75,86,85,85,85,83,85,84,80,84,86,77,83,94,75,86,84,78,96,79,83,73,60,66,66,60,56,50,55,54,49,53,54,54,49,53,52,53,49,54,54,48,52,56,55,48,59,63,60,76,74,114

Sequence (246 aa):
MHRHRKGCGAPNTDAKANKIAKLILLLCAYDSESQRFCESSQTESNLKLDTNGHKLMANLLNLCPQPDISSPTTAEIHSKLVALLAQVKSKTTDVYLGHFSKTGCDGTDTNGVCVMYAANTKTAQGKFTKIQWIKELQQAAKLQQQHEEAQSELKELEAQLETARKLAYSLLPLADAELADLSEVTRVENKATNTGKKEAQSKCNYGKKKVQRDAKPLVVIMILRTTSANLKEKQKTQQQEQQEQQ

Secondary structure (DSSP, 8-state):
-----TTS-BTTB--S--SHHHHHHHHH---TTS---S-TTPPP----TTTTHHHHHHHHHTTSPPPPSSPPPHHHHHHHHHHHHHT-EEETTEEEEEEE-SS--SSSTTTEEEEEE--SSHHHHTTGGGSHHHHHHHHHHHHHHHHHHHHHHHHHHHHHHHHHHHHHHHHHHHHHHHHHHHHHHHHHHTTT--S-----------------S----HHHHHHHHHHHHHHHHHHHHHHHHHHTT-

InterPro domains:
  IPR025932 Trypanosome variant surface glycoprotein, B-type, N-terminal domain [PF13206] (4-162)

pLDDT: mean 74.72, std 21.11, range [24.53, 96.69]

Foldseek 3Di:
DDQQPPQLWFAVGAHPPLAVLSQCCLQAAAAPQADRPLDPPDDHDDDDCVPCSVVSSVSSVVRPDDDDPDDDALVRLVVVLVVQVVQWDDDDQKIKHAFADPTICRRHPRGGSIRIGGQVHPVSVVCPCVRNNNVVSVVVSVVNVVVVVVVVVVVVVVVVVVVVVVVVVVCVVVVVVVVVVVVVVVVVVVVPDPDDDDDDDDDDDDDDDDDDDDCPPVVVVVVVVVVVVVVVVVVVVVVVVVVVVD

Mean predicted aligned error: 15.57 Å

Organism: NCBI:txid5691